Protein AF-A0A7K3XM85-F1 (afdb_monomer_lite)

Foldseek 3Di:
DDAPVNQLVVLLVFDQDDLQLLVLQLQVVQAPPPPLVVFAQDLAFKKFKAQAPCAQWAKDFDDDPPDPDPFTFIDTDPDGDCVNCVRNNRIDMDTPPDPQDQRQDVVRDRDDSDDPLHCWYQDPRRGTHHHHPVSRVLRIGRDGSLCHDCCVVVVVVDDDPPVGNPDDSVVSNVVRSVVSSVSVVVSSCVSNVD

Secondary structure (DSSP, 8-state):
---HHHHHHHHHTSPPPPHHHHHHHHHHHHT-TTTGGGS-SSS-EEEEEEE-TTTTPPEEEE--TT--S---EEEE-TT--THHHHHHTTEEEEETTT----B--TTS---B------SEEE-TTSBEEEPPHHHHHHHEEEE-GGG-THHHHSGGG-S--TT-TT--HHHHHHHHHHHHHHHHHHHHHHHH--

pLDDT: mean 77.55, std 17.57, range [34.78, 97.88]

Radius of gyration: 18.34 Å; chains: 1; bounding box: 47×31×56 Å

Sequence (194 aa):
MMDYLNYKEIVRTLPKPEPYQIDNFMEMVSMDHSWYKHLSIKRDTPFVFVLNPNAGRKLISVKRNDLNREEDYFEFENNGSNRYQERFSHWQYFADQYTVTNMPNLHGDNRESGTFVGLRIVNDLGIAMPMPKEVIKRGTFLMSRYLHGLMYEQGDNYFDDPALPNISWTKKHDDLINELRVHLTTLTDLIYQK

Structure (mmCIF, N/CA/C/O backbone):
data_AF-A0A7K3XM85-F1
#
_entry.id   AF-A0A7K3XM85-F1
#
loop_
_atom_site.group_PDB
_atom_site.id
_atom_site.type_symbol
_atom_site.label_atom_id
_atom_site.label_alt_id
_atom_site.label_comp_id
_atom_site.label_asym_id
_atom_site.label_entity_id
_atom_site.label_seq_id
_atom_site.pdbx_PDB_ins_code
_atom_site.Cartn_x
_atom_site.Cartn_y
_atom_site.Cartn_z
_atom_site.occupancy
_atom_site.B_iso_or_equiv
_atom_site.auth_seq_id
_atom_site.auth_comp_id
_atom_site.auth_asym_id
_atom_site.auth_atom_id
_atom_site.pdbx_PDB_model_num
ATOM 1 N N . MET A 1 1 ? -18.233 -8.656 11.352 1.00 65.94 1 MET A N 1
ATOM 2 C CA . MET A 1 1 ? -17.173 -8.786 10.326 1.00 65.94 1 MET A CA 1
ATOM 3 C C . MET A 1 1 ? -17.112 -7.459 9.592 1.00 65.94 1 MET A C 1
ATOM 5 O O . MET A 1 1 ? -18.177 -6.964 9.252 1.00 65.94 1 MET A O 1
ATOM 9 N N . MET A 1 2 ? -15.932 -6.858 9.420 1.00 82.25 2 MET A N 1
ATOM 10 C CA . MET A 1 2 ? -15.808 -5.601 8.675 1.00 82.25 2 MET A CA 1
ATOM 11 C C . MET A 1 2 ? -16.041 -5.873 7.186 1.00 82.25 2 MET A C 1
ATOM 13 O O . MET A 1 2 ? -15.389 -6.745 6.611 1.00 82.25 2 MET A O 1
ATOM 17 N N . ASP A 1 3 ? -16.971 -5.149 6.571 1.00 89.31 3 ASP A N 1
ATOM 18 C CA . ASP A 1 3 ? -17.159 -5.157 5.120 1.00 89.31 3 ASP A CA 1
ATOM 19 C C . ASP A 1 3 ? -16.486 -3.942 4.459 1.00 89.31 3 ASP A C 1
ATOM 21 O O . ASP A 1 3 ? -15.883 -3.090 5.116 1.00 89.31 3 ASP A O 1
ATOM 25 N N . TYR A 1 4 ? -16.543 -3.886 3.128 1.00 88.75 4 TYR A N 1
ATOM 26 C CA . TYR A 1 4 ? -15.875 -2.843 2.353 1.00 88.75 4 TYR A CA 1
ATOM 27 C C . TYR A 1 4 ? -16.428 -1.434 2.616 1.00 88.75 4 TYR A C 1
ATOM 29 O O . TYR A 1 4 ? -15.657 -0.475 2.604 1.00 88.75 4 TYR A O 1
ATOM 37 N N . LEU A 1 5 ? -17.734 -1.297 2.870 1.00 90.00 5 LEU A N 1
ATOM 38 C CA . LEU A 1 5 ? -18.351 0.004 3.136 1.00 90.00 5 LEU A CA 1
ATOM 39 C C . LEU A 1 5 ? -17.930 0.525 4.509 1.00 90.00 5 LEU A C 1
ATOM 41 O O . LEU A 1 5 ? -17.436 1.646 4.589 1.00 90.00 5 LEU A O 1
ATOM 45 N N . ASN A 1 6 ? -17.994 -0.324 5.538 1.00 90.00 6 ASN A N 1
ATOM 46 C CA . ASN A 1 6 ? -17.503 0.003 6.878 1.00 90.00 6 ASN A CA 1
ATOM 47 C C . ASN A 1 6 ? -16.017 0.404 6.849 1.00 90.00 6 ASN A C 1
ATOM 49 O O . ASN A 1 6 ? -15.619 1.382 7.477 1.00 90.00 6 ASN A O 1
ATOM 53 N N . TYR A 1 7 ? -15.186 -0.308 6.077 1.00 91.81 7 TYR A N 1
ATOM 54 C CA . TYR A 1 7 ? -13.782 0.070 5.883 1.00 91.81 7 TYR A CA 1
ATOM 55 C C . TYR A 1 7 ? -13.636 1.463 5.256 1.00 91.81 7 TYR A C 1
ATOM 57 O O . TYR A 1 7 ? -12.865 2.282 5.756 1.00 91.81 7 TYR A O 1
ATOM 65 N N . LYS A 1 8 ? -14.376 1.751 4.174 1.00 92.44 8 LYS A N 1
ATOM 66 C CA . LYS A 1 8 ? -14.343 3.070 3.527 1.00 92.44 8 LYS A CA 1
ATOM 67 C C . LYS A 1 8 ? -14.792 4.172 4.479 1.00 92.44 8 LYS A C 1
ATOM 69 O O . LYS A 1 8 ? -14.171 5.226 4.478 1.00 92.44 8 LYS A O 1
ATOM 74 N N . GLU A 1 9 ? -15.840 3.952 5.267 1.00 91.62 9 GLU A N 1
ATOM 75 C CA . GLU A 1 9 ? -16.326 4.928 6.246 1.00 91.62 9 GLU A CA 1
ATOM 76 C C . GLU A 1 9 ? -15.251 5.271 7.273 1.00 91.62 9 GLU A C 1
ATOM 78 O O . GLU A 1 9 ? -14.965 6.449 7.464 1.00 91.62 9 GLU A O 1
ATOM 83 N N . ILE A 1 10 ? -14.587 4.260 7.843 1.00 90.94 10 ILE A N 1
ATOM 84 C CA . ILE A 1 10 ? -13.484 4.454 8.791 1.00 90.94 10 ILE A CA 1
ATOM 85 C C . ILE A 1 10 ? -12.339 5.224 8.127 1.00 90.94 10 ILE A C 1
ATOM 87 O O . ILE A 1 10 ? -11.907 6.255 8.636 1.00 90.94 10 ILE A O 1
ATOM 91 N N . VAL A 1 11 ? -11.853 4.763 6.973 1.00 92.12 11 VAL A N 1
ATOM 92 C CA . VAL A 1 11 ? -10.690 5.379 6.317 1.00 92.12 11 VAL A CA 1
ATOM 93 C C . VAL A 1 11 ? -10.986 6.793 5.819 1.00 92.12 11 VAL A C 1
ATOM 95 O O . VAL A 1 11 ? -10.106 7.641 5.871 1.00 92.12 11 VAL A O 1
ATOM 98 N N . ARG A 1 12 ? -12.217 7.095 5.398 1.00 93.00 12 ARG A N 1
ATOM 99 C CA . ARG A 1 12 ? -12.617 8.447 4.970 1.00 93.00 12 ARG A CA 1
ATOM 100 C C . ARG A 1 12 ? -12.600 9.484 6.089 1.00 93.00 12 ARG A C 1
ATOM 102 O O . ARG A 1 12 ? -12.622 10.673 5.784 1.00 93.00 12 ARG A O 1
ATOM 109 N N . THR A 1 13 ? -12.586 9.062 7.354 1.00 92.31 13 THR A N 1
ATOM 110 C CA . THR A 1 13 ? -12.379 9.988 8.480 1.00 92.31 13 THR A CA 1
ATOM 111 C C . THR A 1 13 ? -10.936 10.486 8.572 1.00 92.31 13 THR A C 1
ATOM 113 O O . THR A 1 13 ? -10.679 11.505 9.210 1.00 92.31 13 THR A O 1
ATOM 116 N N . LEU A 1 14 ? -9.998 9.792 7.923 1.00 91.75 14 LEU A N 1
ATOM 117 C CA . LEU A 1 14 ? -8.587 10.146 7.893 1.00 91.75 14 LEU A CA 1
ATOM 118 C C . LEU A 1 14 ? -8.325 11.199 6.804 1.00 91.75 14 LEU A C 1
ATOM 120 O O . LEU A 1 14 ? -9.050 11.262 5.807 1.00 91.75 14 LEU A O 1
ATOM 124 N N . PRO A 1 15 ? -7.261 12.008 6.938 1.00 93.75 15 PRO A N 1
ATOM 125 C CA . PRO A 1 15 ? -6.795 12.843 5.842 1.00 93.75 15 PRO A CA 1
ATOM 126 C C . PRO A 1 15 ? -6.423 11.990 4.624 1.00 93.75 15 PRO A C 1
ATOM 128 O O . PRO A 1 15 ? -5.705 10.990 4.747 1.00 93.75 15 PRO A O 1
ATOM 131 N N . LYS A 1 16 ? -6.870 12.417 3.437 1.00 96.00 16 LYS A N 1
ATOM 132 C CA . LYS A 1 16 ? -6.414 11.832 2.173 1.00 96.00 16 LYS A CA 1
ATOM 133 C C . LYS A 1 16 ? -4.882 11.963 2.100 1.00 96.00 16 LYS A C 1
ATOM 135 O O . LYS A 1 16 ? -4.391 13.066 2.326 1.00 96.00 16 LYS A O 1
ATOM 140 N N . PRO A 1 17 ? -4.133 10.886 1.793 1.00 96.94 17 PRO A N 1
ATOM 141 C CA . PRO A 1 17 ? -2.695 10.978 1.581 1.00 96.94 17 PRO A CA 1
ATOM 142 C C . PRO A 1 17 ? -2.345 12.042 0.540 1.00 96.94 17 PRO A C 1
ATOM 144 O O . PRO A 1 17 ? -2.880 12.030 -0.573 1.00 96.94 17 PRO A O 1
ATOM 147 N N . GLU A 1 18 ? -1.428 12.932 0.900 1.00 96.75 18 GLU A N 1
ATOM 148 C CA . GLU A 1 18 ? -0.850 13.898 -0.029 1.00 96.75 18 GLU A CA 1
ATOM 149 C C . GLU A 1 18 ? 0.105 13.191 -1.009 1.00 96.75 18 GLU A C 1
ATOM 151 O O . GLU A 1 18 ? 0.713 12.179 -0.641 1.00 96.75 18 GLU A O 1
ATOM 156 N N . PRO A 1 19 ? 0.310 13.712 -2.235 1.00 96.75 19 PRO A N 1
ATOM 157 C CA . PRO A 1 19 ? 1.181 13.074 -3.226 1.00 96.75 19 PRO A CA 1
ATOM 158 C C . PRO A 1 19 ? 2.584 12.745 -2.694 1.00 96.75 19 PRO A C 1
ATOM 160 O O . PRO A 1 19 ? 3.054 11.622 -2.858 1.00 96.75 19 PRO A O 1
ATOM 163 N N . TYR A 1 20 ? 3.207 13.671 -1.955 1.00 96.69 20 TYR A N 1
ATOM 164 C CA . TYR A 1 20 ? 4.538 13.452 -1.379 1.00 96.69 20 TYR A CA 1
ATOM 165 C C . TYR A 1 20 ? 4.560 12.333 -0.321 1.00 96.69 20 TYR A C 1
ATOM 167 O O . TYR A 1 20 ? 5.586 11.687 -0.138 1.00 96.69 20 TYR A O 1
ATOM 175 N N . GLN A 1 21 ? 3.447 12.078 0.380 1.00 96.12 21 GLN A N 1
ATOM 176 C CA . GLN A 1 21 ? 3.358 10.989 1.360 1.00 96.12 21 GLN A CA 1
ATOM 177 C C . GLN A 1 21 ? 3.279 9.629 0.666 1.00 96.12 21 GLN A C 1
ATOM 179 O O . GLN A 1 21 ? 3.827 8.654 1.176 1.00 96.12 21 GLN A O 1
ATOM 184 N N . ILE A 1 22 ? 2.628 9.567 -0.504 1.00 96.75 22 ILE A N 1
ATOM 185 C CA . ILE A 1 22 ? 2.622 8.374 -1.362 1.00 96.75 22 ILE A CA 1
ATOM 186 C C . ILE A 1 22 ? 4.046 8.101 -1.859 1.00 96.75 22 ILE A C 1
ATOM 188 O O . ILE A 1 22 ? 4.521 6.975 -1.733 1.00 96.75 22 ILE A O 1
ATOM 192 N N . ASP A 1 23 ? 4.744 9.126 -2.357 1.00 94.94 23 ASP A N 1
ATOM 193 C CA . ASP A 1 23 ? 6.130 9.001 -2.826 1.00 94.94 23 ASP A CA 1
ATOM 194 C C . ASP A 1 23 ? 7.083 8.553 -1.710 1.00 94.94 23 ASP A C 1
ATOM 196 O O . ASP A 1 23 ? 7.786 7.557 -1.871 1.00 94.94 23 ASP A O 1
ATOM 200 N N . ASN A 1 24 ? 7.033 9.206 -0.545 1.00 93.38 24 ASN A N 1
ATOM 201 C CA . ASN A 1 24 ? 7.819 8.817 0.628 1.00 93.38 24 ASN A CA 1
ATOM 202 C C . ASN A 1 24 ? 7.544 7.370 1.056 1.00 93.38 24 ASN A C 1
ATOM 204 O O . ASN A 1 24 ? 8.455 6.652 1.466 1.00 93.38 24 ASN A O 1
ATOM 208 N N . PHE A 1 25 ? 6.279 6.943 1.016 1.00 93.69 25 PHE A N 1
ATOM 209 C CA . PHE A 1 25 ? 5.911 5.586 1.396 1.00 93.69 25 PHE A CA 1
ATOM 210 C C . PHE A 1 25 ? 6.452 4.566 0.389 1.00 93.69 25 PHE A C 1
ATOM 212 O O . PHE A 1 25 ? 7.021 3.559 0.801 1.00 93.69 25 PHE A O 1
ATOM 219 N N . MET A 1 26 ? 6.347 4.831 -0.916 1.00 92.81 26 MET A N 1
ATOM 220 C CA . MET A 1 26 ? 6.944 3.969 -1.941 1.00 92.81 26 MET A CA 1
ATOM 221 C C . MET A 1 26 ? 8.462 3.876 -1.802 1.00 92.81 26 MET A C 1
ATOM 223 O O . MET A 1 26 ? 8.998 2.780 -1.926 1.00 92.81 26 MET A O 1
ATOM 227 N N . GLU A 1 27 ? 9.135 4.989 -1.506 1.00 89.19 27 GLU A N 1
ATOM 228 C CA . GLU A 1 27 ? 10.575 5.014 -1.229 1.00 89.19 27 GLU A CA 1
ATOM 229 C C . GLU A 1 27 ? 10.924 4.167 0.004 1.00 89.19 27 GLU A C 1
ATOM 231 O O . GLU A 1 27 ? 11.839 3.350 -0.025 1.00 89.19 27 GLU A O 1
ATOM 236 N N . MET A 1 28 ? 10.157 4.289 1.092 1.00 88.50 28 MET A N 1
ATOM 237 C CA . MET A 1 28 ? 10.350 3.449 2.278 1.00 88.50 28 MET A CA 1
ATOM 238 C C . MET A 1 28 ? 10.214 1.958 1.937 1.00 88.50 28 MET A C 1
ATOM 240 O O . MET A 1 28 ? 11.013 1.148 2.403 1.00 88.50 28 MET A O 1
ATOM 244 N N . VAL A 1 29 ? 9.218 1.589 1.127 1.00 87.31 29 VAL A N 1
ATOM 245 C CA . VAL A 1 29 ? 9.015 0.201 0.691 1.00 87.31 29 VAL A CA 1
ATOM 246 C C . VAL A 1 29 ? 10.160 -0.248 -0.224 1.00 87.31 29 VAL A C 1
ATOM 248 O O . VAL A 1 29 ? 10.697 -1.333 -0.027 1.00 87.31 29 VAL A O 1
ATOM 251 N N . SER A 1 30 ? 10.587 0.570 -1.187 1.00 85.81 30 SER A N 1
ATOM 252 C CA . SER A 1 30 ? 11.663 0.223 -2.126 1.00 85.81 30 SER A CA 1
ATOM 253 C C . SER A 1 30 ? 13.043 0.104 -1.474 1.0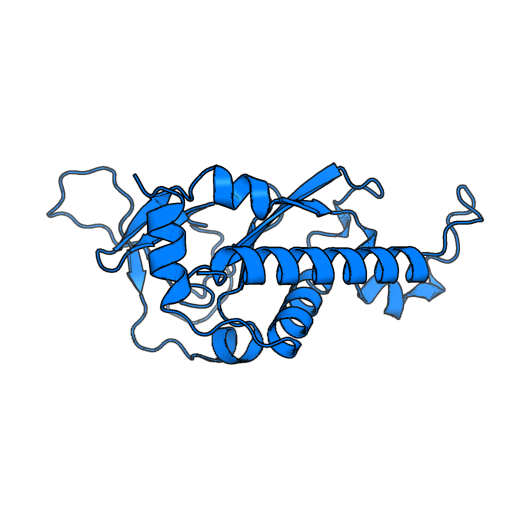0 85.81 30 SER A C 1
ATOM 255 O O . SER A 1 30 ? 13.923 -0.546 -2.035 1.00 85.81 30 SER A O 1
ATOM 257 N N . MET A 1 31 ? 13.244 0.694 -0.298 1.00 79.44 31 MET A N 1
ATOM 258 C CA . MET A 1 31 ? 14.522 0.680 0.420 1.00 79.44 31 MET A CA 1
ATOM 259 C C . MET A 1 31 ? 14.593 -0.374 1.533 1.00 79.44 31 MET A C 1
ATOM 261 O O . MET A 1 31 ? 15.594 -0.453 2.243 1.00 79.44 31 MET A O 1
ATOM 265 N N . ASP A 1 32 ? 13.564 -1.202 1.717 1.00 74.19 32 ASP A N 1
ATOM 266 C CA . ASP A 1 32 ? 13.573 -2.227 2.760 1.00 74.19 32 ASP A CA 1
ATOM 267 C C . ASP A 1 32 ? 14.504 -3.403 2.381 1.00 74.19 32 ASP A C 1
ATOM 269 O O . ASP A 1 32 ? 14.242 -4.242 1.512 1.00 74.19 32 ASP A O 1
ATOM 273 N N . HIS A 1 33 ? 15.659 -3.420 3.047 1.00 58.81 33 HIS A N 1
ATOM 274 C CA . HIS A 1 33 ? 16.878 -4.121 2.642 1.00 58.81 33 HIS A CA 1
ATOM 275 C C . HIS A 1 33 ? 16.820 -5.654 2.686 1.00 58.81 33 HIS A C 1
ATOM 277 O O . HIS A 1 33 ? 17.752 -6.319 2.220 1.00 58.81 33 HIS A O 1
ATOM 283 N N . SER A 1 34 ? 15.796 -6.254 3.292 1.00 65.50 34 SER A N 1
ATOM 284 C CA . SER A 1 34 ? 15.838 -7.690 3.593 1.00 65.50 34 SER A CA 1
ATOM 285 C C . SER A 1 34 ? 15.100 -8.563 2.583 1.00 65.50 34 SER A C 1
ATOM 287 O O . SER A 1 34 ? 15.525 -9.697 2.354 1.00 65.50 34 SER A O 1
ATOM 289 N N . TRP A 1 35 ? 14.057 -8.053 1.929 1.00 73.75 35 TRP A N 1
ATOM 290 C CA . TRP A 1 35 ? 13.127 -8.911 1.199 1.00 73.75 35 TRP A CA 1
ATOM 291 C C . TRP A 1 35 ? 13.337 -8.969 -0.308 1.00 73.75 35 TRP A C 1
ATOM 293 O O . TRP A 1 35 ? 13.133 -10.018 -0.916 1.00 73.75 35 TRP A O 1
ATOM 303 N N . TYR A 1 36 ? 13.812 -7.888 -0.926 1.00 74.31 36 TYR A N 1
ATOM 304 C CA . TYR A 1 36 ? 13.918 -7.810 -2.387 1.00 74.31 36 TYR A CA 1
ATOM 305 C C . TYR A 1 36 ? 14.803 -8.914 -2.982 1.00 74.31 36 TYR A C 1
ATOM 307 O O . TYR A 1 36 ? 14.516 -9.430 -4.058 1.00 74.31 36 TYR A O 1
ATOM 315 N N . LYS A 1 37 ? 15.856 -9.332 -2.265 1.00 75.81 37 LYS A N 1
ATOM 316 C CA . LYS A 1 37 ? 16.772 -10.406 -2.688 1.00 75.81 37 LYS A CA 1
ATOM 317 C C . LYS A 1 37 ? 16.089 -11.766 -2.852 1.00 75.81 37 LYS A C 1
ATOM 319 O O . LYS A 1 37 ? 16.641 -12.635 -3.520 1.00 75.81 37 LYS A O 1
ATOM 324 N N . HIS A 1 38 ? 14.925 -11.937 -2.233 1.00 78.12 38 HIS A N 1
ATOM 325 C CA . HIS A 1 38 ? 14.123 -13.148 -2.300 1.00 78.12 38 HIS A CA 1
ATOM 326 C C . HIS A 1 38 ? 13.003 -13.062 -3.340 1.00 78.12 38 HIS A C 1
ATOM 328 O O . HIS A 1 38 ? 12.405 -14.084 -3.668 1.00 78.12 38 HIS A O 1
ATOM 334 N N . LEU A 1 39 ? 12.738 -11.873 -3.891 1.00 81.88 39 LEU A N 1
ATOM 335 C CA . LEU A 1 39 ? 11.750 -11.729 -4.947 1.00 81.88 39 LEU A CA 1
ATOM 336 C C . LEU A 1 39 ? 12.270 -12.250 -6.283 1.00 81.88 39 LEU A C 1
ATOM 338 O O . LEU A 1 39 ? 13.434 -12.076 -6.659 1.00 81.88 39 LEU A O 1
ATOM 342 N N . SER A 1 40 ? 11.339 -12.825 -7.033 1.00 83.88 40 SER A N 1
ATOM 343 C CA . SER A 1 40 ? 11.503 -13.143 -8.443 1.00 83.88 40 SER A CA 1
ATOM 344 C C . SER A 1 40 ? 11.729 -11.869 -9.270 1.00 83.88 40 SER A C 1
ATOM 346 O O . SER A 1 40 ? 11.264 -10.778 -8.926 1.00 83.88 40 SER A O 1
ATOM 348 N N . ILE A 1 41 ? 12.415 -12.003 -10.408 1.00 82.50 41 ILE A N 1
ATOM 349 C CA . ILE A 1 41 ? 12.411 -10.965 -11.457 1.00 82.50 41 ILE A CA 1
ATOM 350 C C . ILE A 1 41 ? 11.050 -10.888 -12.166 1.00 82.50 41 ILE A C 1
ATOM 352 O O . ILE A 1 41 ? 10.726 -9.883 -12.796 1.00 82.50 41 ILE A O 1
ATOM 356 N N . LYS A 1 42 ? 10.243 -11.953 -12.074 1.00 85.88 42 LYS A N 1
ATOM 357 C CA . LYS A 1 42 ? 8.866 -11.961 -12.566 1.00 85.88 42 LYS A CA 1
ATOM 358 C C . LYS A 1 42 ? 7.976 -11.222 -11.569 1.00 85.88 42 LYS A C 1
ATOM 360 O O . LYS A 1 42 ? 8.233 -11.216 -10.371 1.00 85.88 42 LYS A O 1
ATOM 365 N N . ARG A 1 43 ? 6.913 -10.600 -12.079 1.00 87.81 43 ARG A N 1
ATOM 366 C CA . ARG A 1 43 ? 5.905 -9.910 -11.265 1.00 87.81 43 ARG A CA 1
ATOM 367 C C . ARG A 1 43 ? 4.850 -10.897 -10.795 1.00 87.81 43 ARG A C 1
ATOM 369 O O . ARG A 1 43 ? 3.760 -10.949 -11.354 1.00 87.81 43 ARG A O 1
ATOM 376 N N . ASP A 1 44 ? 5.216 -11.724 -9.826 1.00 87.12 44 ASP A N 1
ATOM 377 C CA . ASP A 1 44 ? 4.398 -12.838 -9.336 1.00 87.12 44 ASP A CA 1
ATOM 378 C C . ASP A 1 44 ? 4.146 -12.800 -7.823 1.00 87.12 44 ASP A C 1
ATOM 380 O O . ASP A 1 44 ? 3.285 -13.531 -7.338 1.00 87.12 44 ASP A O 1
ATOM 384 N N . THR A 1 45 ? 4.837 -11.929 -7.080 1.00 88.19 45 THR A N 1
ATOM 385 C CA . THR A 1 45 ? 4.730 -11.887 -5.619 1.00 88.19 45 THR A CA 1
ATOM 386 C C . THR A 1 45 ? 3.701 -10.840 -5.178 1.00 88.19 45 THR A C 1
ATOM 388 O O . THR A 1 45 ? 3.895 -9.655 -5.456 1.00 88.19 45 THR A O 1
ATOM 391 N N . PRO A 1 46 ? 2.604 -11.220 -4.502 1.00 90.38 46 PRO A N 1
ATOM 392 C CA . PRO A 1 46 ? 1.549 -10.284 -4.134 1.00 90.38 46 PRO A CA 1
ATOM 393 C C . PRO A 1 46 ? 1.929 -9.444 -2.912 1.00 90.38 46 PRO A C 1
ATOM 395 O O . PRO A 1 46 ? 2.225 -9.968 -1.842 1.00 90.38 46 PRO A O 1
ATOM 398 N N . PHE A 1 47 ? 1.854 -8.126 -3.063 1.00 91.69 47 PHE A N 1
ATOM 399 C CA . PHE A 1 47 ? 1.913 -7.164 -1.966 1.00 91.69 47 PHE A CA 1
ATOM 400 C C . PHE A 1 47 ? 0.544 -6.506 -1.840 1.00 91.69 47 PHE A C 1
ATOM 402 O O . PHE A 1 47 ? -0.043 -6.118 -2.845 1.00 91.69 47 PHE A O 1
ATOM 409 N N . VAL A 1 48 ? 0.023 -6.376 -0.624 1.00 93.00 48 VAL A N 1
ATOM 410 C CA . VAL A 1 48 ? -1.282 -5.766 -0.357 1.00 93.00 48 VAL A CA 1
ATOM 411 C C . VAL A 1 48 ? -1.077 -4.411 0.304 1.00 93.00 48 VAL A C 1
ATOM 413 O O . VAL A 1 48 ? -0.667 -4.344 1.460 1.00 93.00 48 VAL A O 1
ATOM 416 N N . PHE A 1 49 ? -1.380 -3.342 -0.423 1.00 94.06 49 PHE A N 1
ATOM 417 C CA . PHE A 1 49 ? -1.292 -1.954 0.020 1.00 94.06 49 PHE A CA 1
ATOM 418 C C . PHE A 1 49 ? -2.641 -1.437 0.499 1.00 94.06 49 PHE A C 1
ATOM 420 O O . PHE A 1 49 ? -3.665 -1.629 -0.155 1.00 94.06 49 PHE A O 1
ATOM 427 N N . VAL A 1 50 ? -2.659 -0.797 1.664 1.00 94.38 50 VAL A N 1
ATOM 428 C CA . VAL A 1 50 ? -3.899 -0.459 2.369 1.00 94.38 50 VAL A CA 1
ATOM 429 C C . VAL A 1 50 ? -3.733 0.834 3.149 1.00 94.38 50 VAL A C 1
ATOM 431 O O . VAL A 1 50 ? -2.639 1.155 3.610 1.00 94.38 50 VAL A O 1
ATOM 434 N N . LEU A 1 51 ? -4.840 1.542 3.364 1.00 93.44 51 LEU A N 1
ATOM 435 C CA . LEU A 1 51 ? -4.904 2.571 4.395 1.00 93.44 51 LEU A CA 1
ATOM 436 C C . LEU A 1 51 ? -5.372 1.927 5.699 1.00 93.44 51 LEU A C 1
ATOM 438 O O . LEU A 1 51 ? -6.466 1.360 5.759 1.00 93.44 51 LEU A O 1
ATOM 442 N N . ASN A 1 52 ? -4.534 1.988 6.728 1.00 90.50 52 ASN A N 1
ATOM 443 C CA . ASN A 1 52 ? -4.845 1.517 8.068 1.00 90.50 52 ASN A CA 1
ATOM 444 C C . ASN A 1 52 ? -4.874 2.724 9.020 1.00 90.50 52 ASN A C 1
ATOM 446 O O . ASN A 1 52 ? -3.837 3.363 9.193 1.00 90.50 52 ASN A O 1
ATOM 450 N N . PRO A 1 53 ? -6.005 3.015 9.691 1.00 88.50 53 PRO A N 1
ATOM 451 C CA . PRO A 1 53 ? -6.094 4.085 10.696 1.00 88.50 53 PRO A CA 1
ATOM 452 C C . PRO A 1 53 ? -5.011 4.015 11.776 1.00 88.50 53 PRO A C 1
ATOM 454 O O . PRO A 1 53 ? -4.660 5.015 12.394 1.00 88.50 53 PRO A O 1
ATOM 457 N N . ASN A 1 54 ? -4.462 2.821 11.989 1.00 85.88 54 ASN A N 1
ATOM 458 C CA . ASN A 1 54 ? -3.450 2.557 12.992 1.00 85.88 54 ASN A CA 1
ATOM 459 C C . ASN A 1 54 ? -2.036 2.405 12.424 1.00 85.88 54 ASN A C 1
ATOM 461 O O . ASN A 1 54 ? -1.138 1.992 13.156 1.00 85.88 54 ASN A O 1
ATOM 465 N N . ALA A 1 55 ? -1.816 2.717 11.143 1.00 86.00 55 ALA A N 1
ATOM 466 C CA . ALA A 1 55 ? -0.488 2.661 10.545 1.00 86.00 55 ALA A CA 1
ATOM 467 C C . ALA A 1 55 ? 0.497 3.534 11.338 1.00 86.00 55 ALA A C 1
ATOM 469 O O . ALA A 1 55 ? 0.189 4.670 11.712 1.00 86.00 55 ALA A O 1
ATOM 470 N N . GLY A 1 56 ? 1.667 2.966 11.635 1.00 79.75 56 GLY A N 1
ATOM 471 C CA . GLY A 1 56 ? 2.710 3.618 12.425 1.00 79.75 56 GLY A CA 1
ATOM 472 C C . GLY A 1 56 ? 2.462 3.685 13.934 1.00 79.75 56 GLY A C 1
ATOM 473 O O . GLY A 1 56 ? 3.349 4.131 14.660 1.00 79.75 56 GLY A O 1
ATOM 474 N N . ARG A 1 57 ? 1.300 3.242 14.435 1.00 79.25 57 ARG A N 1
ATOM 475 C CA . ARG A 1 57 ? 1.023 3.193 15.877 1.00 79.25 57 ARG A CA 1
ATOM 476 C C . ARG A 1 57 ? 1.584 1.910 16.477 1.00 79.25 57 ARG A C 1
ATOM 478 O O . ARG A 1 57 ? 1.433 0.830 15.910 1.00 79.25 57 ARG A O 1
ATOM 485 N N . LYS A 1 58 ? 2.180 2.023 17.663 1.00 76.31 58 LYS A N 1
ATOM 486 C CA . LYS A 1 58 ? 2.626 0.859 18.426 1.00 76.31 58 LYS A CA 1
ATOM 487 C C . LYS A 1 58 ? 1.430 0.181 19.093 1.00 76.31 58 LYS A C 1
ATOM 489 O O . LYS A 1 58 ? 0.694 0.812 19.854 1.00 76.31 58 LYS A O 1
ATOM 494 N N . LEU A 1 59 ? 1.254 -1.097 18.770 1.00 76.19 59 LEU A N 1
ATOM 495 C CA . LEU A 1 59 ? 0.250 -1.993 19.334 1.00 76.19 59 LEU A CA 1
ATOM 496 C C . LEU A 1 59 ? 0.908 -2.892 20.382 1.00 76.19 59 LEU A C 1
ATOM 498 O O . LEU A 1 59 ? 2.015 -3.385 20.183 1.00 76.19 59 LEU A O 1
ATOM 502 N N . ILE A 1 60 ? 0.213 -3.128 21.485 1.00 77.00 60 ILE A N 1
ATOM 503 C CA . ILE A 1 60 ? 0.639 -4.028 22.555 1.00 77.00 60 ILE A CA 1
ATOM 504 C C . ILE A 1 60 ? -0.439 -5.096 22.690 1.00 77.00 60 ILE A C 1
ATOM 506 O O . ILE A 1 60 ? -1.607 -4.767 22.874 1.00 77.00 60 ILE A O 1
ATOM 510 N N . SER A 1 61 ? -0.063 -6.370 22.570 1.00 75.50 61 SER A N 1
ATOM 511 C CA . SER A 1 61 ? -0.985 -7.475 22.845 1.00 75.50 61 SER A CA 1
ATOM 512 C C . SER A 1 61 ? -1.182 -7.603 24.354 1.00 75.50 61 SER A C 1
ATOM 514 O O . SER A 1 61 ? -0.205 -7.676 25.103 1.00 75.50 61 SER A O 1
ATOM 516 N N . VAL A 1 62 ? -2.434 -7.621 24.807 1.00 72.94 62 VAL A N 1
ATOM 517 C CA . VAL A 1 62 ? -2.782 -7.669 26.230 1.00 72.94 62 VAL A CA 1
ATOM 518 C C . VAL A 1 62 ? -3.621 -8.908 26.505 1.00 72.94 62 VAL A C 1
ATOM 520 O O . VAL A 1 62 ? -4.600 -9.183 25.815 1.00 72.94 62 VAL A O 1
ATOM 523 N N . LYS A 1 63 ? -3.261 -9.656 27.551 1.00 67.50 63 LYS A N 1
ATOM 524 C CA . LYS A 1 63 ? -4.099 -10.746 28.059 1.00 67.50 63 LYS A CA 1
ATOM 525 C C . LYS A 1 63 ? -5.160 -10.172 28.988 1.00 67.50 63 LYS A C 1
ATOM 527 O O . LYS A 1 63 ? -4.829 -9.617 30.034 1.00 67.50 63 LYS A O 1
ATOM 532 N N . ARG A 1 64 ? -6.429 -10.330 28.621 1.00 63.00 64 ARG A N 1
ATOM 533 C CA . ARG A 1 64 ? -7.575 -9.936 29.444 1.00 63.00 64 ARG A CA 1
ATOM 534 C C . ARG A 1 64 ? -8.196 -11.160 30.109 1.00 63.00 64 ARG A C 1
ATOM 536 O O . ARG A 1 64 ? -8.785 -11.999 29.443 1.00 63.00 64 ARG A O 1
ATOM 543 N N . ASN A 1 65 ? -8.037 -11.264 31.429 1.00 59.03 65 ASN A N 1
ATOM 544 C CA . ASN A 1 65 ? -8.537 -12.396 32.224 1.00 59.03 65 ASN A CA 1
ATOM 545 C C . ASN A 1 65 ? -10.059 -12.347 32.468 1.00 59.03 65 ASN A C 1
ATOM 547 O O . ASN A 1 65 ? -10.635 -13.319 32.944 1.00 59.03 65 ASN A O 1
ATOM 551 N N . ASP A 1 66 ? -10.703 -11.213 32.190 1.00 62.22 66 ASP A N 1
ATOM 552 C CA . ASP A 1 66 ? -12.146 -10.978 32.323 1.00 62.22 66 ASP A CA 1
ATOM 553 C C . ASP A 1 66 ? -12.946 -11.431 31.091 1.00 62.22 66 ASP A C 1
ATOM 555 O O . ASP A 1 66 ? -14.165 -11.601 31.155 1.00 62.22 66 ASP A O 1
ATOM 559 N N . LEU A 1 67 ? -12.264 -11.670 29.972 1.00 55.88 67 LEU A N 1
ATOM 560 C CA . LEU A 1 67 ? -12.851 -12.168 28.741 1.00 55.88 67 LEU A CA 1
ATOM 561 C C . LEU A 1 67 ? -12.455 -13.640 28.601 1.00 55.88 67 LEU A C 1
ATOM 563 O O . LEU A 1 67 ? -11.329 -13.957 28.242 1.00 55.88 67 LEU A O 1
ATOM 567 N N . ASN A 1 68 ? -13.392 -14.554 28.866 1.00 51.69 68 ASN A N 1
ATOM 568 C CA . ASN A 1 68 ? -13.269 -16.003 28.619 1.00 51.69 68 ASN A CA 1
ATOM 569 C C . ASN A 1 68 ? -13.177 -16.339 27.105 1.00 51.69 68 ASN A C 1
ATOM 571 O O . ASN A 1 68 ? -13.840 -17.250 26.612 1.00 51.69 68 ASN A O 1
ATOM 575 N N . ARG A 1 69 ? -12.421 -15.563 26.326 1.00 50.31 69 ARG A N 1
ATOM 576 C CA . ARG A 1 69 ? -12.308 -15.677 24.873 1.00 50.31 69 ARG A CA 1
ATOM 577 C C . ARG A 1 69 ? -10.851 -15.821 24.463 1.00 50.31 69 ARG A C 1
ATOM 579 O O . ARG A 1 69 ? -10.000 -15.073 24.922 1.00 50.31 69 ARG A O 1
ATOM 586 N N . GLU A 1 70 ? -10.602 -16.723 23.519 1.00 57.50 70 GLU A N 1
ATOM 587 C CA . GLU A 1 70 ? -9.332 -16.862 22.789 1.00 57.50 70 GLU A CA 1
ATOM 588 C C . GLU A 1 70 ? -9.107 -15.726 21.763 1.00 57.50 70 GLU A C 1
ATOM 590 O O . GLU A 1 70 ? -8.483 -15.930 20.726 1.00 57.50 70 GLU A O 1
ATOM 595 N N . GLU A 1 71 ? -9.672 -14.536 21.983 1.00 59.12 71 GLU A N 1
ATOM 596 C CA . GLU A 1 71 ? -9.548 -13.416 21.045 1.00 59.12 71 GLU A CA 1
ATOM 597 C C . GLU A 1 71 ? -8.324 -12.568 21.414 1.00 59.12 71 GLU A C 1
ATOM 599 O O . GLU A 1 71 ? -8.218 -12.076 22.538 1.00 59.12 71 GLU A O 1
ATOM 604 N N . ASP A 1 72 ? -7.406 -12.382 20.459 1.00 66.00 72 ASP A N 1
ATOM 605 C CA . ASP A 1 72 ? -6.269 -11.473 20.616 1.00 66.00 72 ASP A CA 1
ATOM 606 C C . ASP A 1 72 ? -6.777 -10.039 20.851 1.00 66.00 72 ASP A C 1
ATOM 608 O O . ASP A 1 72 ? -7.455 -9.457 19.997 1.00 66.00 72 ASP A O 1
ATOM 612 N N . TYR A 1 73 ? -6.429 -9.464 22.004 1.00 75.38 73 TYR A N 1
ATOM 613 C CA . TYR A 1 73 ? -6.769 -8.095 22.382 1.00 75.38 73 TYR A CA 1
ATOM 614 C C . TYR A 1 73 ? -5.532 -7.201 22.321 1.00 75.38 73 TYR A C 1
ATOM 616 O O . TYR A 1 73 ? -4.436 -7.609 22.722 1.00 75.38 73 TYR A O 1
ATOM 624 N N . PHE A 1 74 ? -5.710 -5.971 21.838 1.00 80.94 74 PHE A N 1
ATOM 625 C CA . PHE A 1 74 ? -4.621 -5.019 21.656 1.00 80.94 74 PHE A CA 1
ATOM 626 C C . PHE A 1 74 ? -4.919 -3.654 22.272 1.00 80.94 74 PHE A C 1
ATOM 628 O O . PHE A 1 74 ? -6.033 -3.144 22.189 1.00 80.94 74 PHE A O 1
ATOM 635 N N . GLU A 1 75 ? -3.885 -3.026 22.822 1.00 79.12 75 GLU A N 1
ATOM 636 C CA . GLU A 1 75 ? -3.907 -1.641 23.290 1.00 79.12 75 GLU A CA 1
ATOM 637 C C . GLU A 1 75 ? -2.894 -0.801 22.507 1.00 79.12 75 GLU A C 1
ATOM 639 O O . GLU A 1 75 ? -1.843 -1.292 22.087 1.00 79.12 75 GLU A O 1
ATOM 644 N N . PHE A 1 76 ? -3.212 0.476 22.295 1.00 76.94 76 PHE A N 1
ATOM 645 C CA . PHE A 1 76 ? -2.290 1.425 21.676 1.00 76.94 76 PHE A CA 1
ATOM 646 C C . PHE A 1 76 ? -1.440 2.106 22.742 1.00 76.94 76 PHE A C 1
ATOM 648 O O . PHE A 1 76 ? -1.954 2.557 23.764 1.00 76.94 76 PHE A O 1
ATOM 655 N N . GLU A 1 77 ? -0.144 2.245 22.482 1.00 74.69 77 GLU A N 1
ATOM 656 C CA . GLU A 1 77 ? 0.723 3.027 23.360 1.00 74.69 77 GLU A CA 1
ATOM 657 C C . GLU A 1 77 ? 0.340 4.519 23.284 1.00 74.69 77 GLU A C 1
ATOM 659 O O . GLU A 1 77 ? 0.404 5.140 22.221 1.00 74.69 77 GLU A O 1
ATOM 664 N N . ASN A 1 78 ? -0.056 5.107 24.420 1.00 58.94 78 ASN A N 1
ATOM 665 C CA . ASN A 1 78 ? -0.623 6.465 24.499 1.00 58.94 78 ASN A CA 1
ATOM 666 C C . ASN A 1 78 ? 0.361 7.614 24.186 1.00 58.94 78 ASN A C 1
ATOM 668 O O . ASN A 1 78 ? -0.056 8.766 24.150 1.00 58.94 78 ASN A O 1
ATOM 672 N N . ASN A 1 79 ? 1.637 7.322 23.915 1.00 56.59 79 ASN A N 1
ATOM 673 C CA . ASN A 1 79 ? 2.692 8.321 23.683 1.00 56.59 79 ASN A CA 1
ATOM 674 C C . ASN A 1 79 ? 3.404 8.157 22.325 1.00 56.59 79 ASN A C 1
ATOM 676 O O . ASN A 1 79 ? 4.547 8.587 22.159 1.00 56.59 79 ASN A O 1
ATOM 680 N N . GLY A 1 80 ? 2.753 7.519 21.348 1.00 58.84 80 GLY A N 1
ATOM 681 C CA . GLY A 1 80 ? 3.302 7.362 20.001 1.00 58.84 80 GLY A CA 1
ATOM 682 C C . GLY A 1 80 ? 3.463 8.702 19.273 1.00 58.84 80 GLY A C 1
ATOM 683 O O . GLY A 1 80 ? 2.559 9.531 19.262 1.00 58.84 80 GLY A O 1
ATOM 684 N N . SER A 1 81 ? 4.618 8.919 18.644 1.00 64.31 81 SER A N 1
ATOM 685 C CA . SER A 1 81 ? 4.849 10.082 17.783 1.00 64.31 81 SER A CA 1
ATOM 686 C C . SER A 1 81 ? 4.107 9.934 16.448 1.00 64.31 81 SER A C 1
ATOM 688 O O . SER A 1 81 ? 4.206 8.892 15.804 1.00 64.31 81 SER A O 1
ATOM 690 N N . ASN A 1 82 ? 3.465 11.006 15.970 1.00 78.00 82 ASN A N 1
ATOM 691 C CA . ASN A 1 82 ? 2.790 11.039 14.663 1.00 78.00 82 ASN A CA 1
ATOM 692 C C . ASN A 1 82 ? 3.747 11.048 13.453 1.00 78.00 82 ASN A C 1
ATOM 694 O O . ASN A 1 82 ? 3.287 11.098 12.315 1.00 78.00 82 ASN A O 1
ATOM 698 N N . ARG A 1 83 ? 5.068 10.939 13.659 1.00 84.88 83 ARG A N 1
ATOM 699 C CA . ARG A 1 83 ? 6.096 10.997 12.599 1.00 84.88 83 ARG A CA 1
ATOM 700 C C . ARG A 1 83 ? 5.840 10.056 11.422 1.00 84.88 83 ARG A C 1
ATOM 702 O O . ARG A 1 83 ? 6.121 10.421 10.284 1.00 84.88 83 ARG A O 1
ATOM 709 N N . TYR A 1 84 ? 5.333 8.848 11.682 1.00 88.56 84 TYR A N 1
ATOM 710 C CA . TYR A 1 84 ? 4.991 7.916 10.605 1.00 88.56 84 TYR A CA 1
ATOM 711 C C . TYR A 1 84 ? 3.871 8.485 9.733 1.00 88.56 84 TYR A C 1
ATOM 713 O O . TYR A 1 84 ? 4.011 8.553 8.517 1.00 88.56 84 TYR A O 1
ATOM 721 N N . GLN A 1 85 ? 2.789 8.943 10.361 1.00 89.00 85 GLN A N 1
ATOM 722 C CA . GLN A 1 85 ? 1.611 9.451 9.665 1.00 89.00 85 GLN A CA 1
ATOM 723 C C . GLN A 1 85 ? 1.873 10.786 8.970 1.00 89.00 85 GLN A C 1
ATOM 725 O O . GLN A 1 85 ? 1.364 11.032 7.884 1.00 89.00 85 GLN A O 1
ATOM 730 N N . GLU A 1 86 ? 2.729 11.629 9.534 1.00 89.81 86 GLU A N 1
ATOM 731 C CA . GLU A 1 86 ? 3.188 12.848 8.870 1.00 89.81 86 GLU A CA 1
ATOM 732 C C . GLU A 1 86 ? 3.951 12.524 7.578 1.00 89.81 86 GLU A C 1
ATOM 734 O O . GLU A 1 86 ? 3.714 13.145 6.542 1.00 89.81 86 GLU A O 1
ATOM 739 N N . ARG A 1 87 ? 4.828 11.512 7.605 1.00 91.06 87 ARG A N 1
ATOM 740 C CA . ARG A 1 87 ? 5.687 11.174 6.463 1.00 91.06 87 ARG A CA 1
ATOM 741 C C . ARG A 1 87 ? 5.007 10.293 5.414 1.00 91.06 87 ARG A C 1
ATOM 743 O O . ARG A 1 87 ? 5.270 10.472 4.227 1.00 91.06 87 ARG A O 1
ATOM 750 N N . PHE A 1 88 ? 4.162 9.362 5.846 1.00 92.69 88 PHE A N 1
ATOM 751 C CA . PHE A 1 88 ? 3.613 8.274 5.030 1.00 92.69 88 PHE A CA 1
ATOM 752 C C . PHE A 1 88 ? 2.080 8.202 5.064 1.00 92.69 88 PHE A C 1
ATOM 754 O O . PHE A 1 88 ? 1.492 7.294 4.479 1.00 92.69 88 PHE A O 1
ATOM 761 N N . SER A 1 89 ? 1.408 9.141 5.739 1.00 94.25 89 SER A N 1
ATOM 762 C CA . SER A 1 89 ? -0.027 9.051 6.023 1.00 94.25 89 SER A CA 1
ATOM 763 C C . SER A 1 89 ? -0.368 7.726 6.722 1.00 94.25 89 SER A C 1
ATOM 765 O O . SER A 1 89 ? 0.368 7.221 7.567 1.00 94.25 89 SER A O 1
ATOM 767 N N . HIS A 1 90 ? -1.499 7.143 6.364 1.00 93.19 90 HIS A N 1
ATOM 768 C CA . HIS A 1 90 ? -2.003 5.907 6.936 1.00 93.19 90 HIS A CA 1
ATOM 769 C C . HIS A 1 90 ? -1.657 4.687 6.077 1.00 93.19 90 HIS A C 1
ATOM 771 O O . HIS A 1 90 ? -2.310 3.651 6.191 1.00 93.19 90 HIS A O 1
ATOM 777 N N . TRP A 1 91 ? -0.671 4.809 5.184 1.00 93.62 91 TRP A N 1
ATOM 778 C CA . TRP A 1 91 ? -0.266 3.708 4.325 1.00 93.62 91 TRP A CA 1
ATOM 779 C C . TRP A 1 91 ? 0.372 2.579 5.120 1.00 93.62 91 TRP A C 1
ATOM 781 O O . TRP A 1 91 ? 1.168 2.787 6.028 1.00 93.62 91 TRP A O 1
ATOM 791 N N . GLN A 1 92 ? 0.026 1.360 4.739 1.00 90.94 92 GLN A N 1
ATOM 792 C CA . GLN A 1 92 ? 0.652 0.139 5.204 1.00 90.94 92 GLN A CA 1
ATOM 793 C C . GLN A 1 92 ? 0.688 -0.850 4.041 1.00 90.94 92 GLN A C 1
ATOM 795 O O . GLN A 1 92 ? -0.153 -0.800 3.140 1.00 90.94 92 GLN A O 1
ATOM 800 N N . TYR A 1 93 ? 1.654 -1.764 4.064 1.00 89.75 93 TYR A N 1
ATOM 801 C CA . TYR A 1 93 ? 1.678 -2.892 3.148 1.00 89.75 93 TYR A CA 1
ATOM 802 C C . TYR A 1 93 ? 1.813 -4.215 3.901 1.00 89.75 93 TYR A C 1
ATOM 804 O O . TYR A 1 93 ? 2.308 -4.263 5.030 1.00 89.75 93 TYR A O 1
ATOM 812 N N . PHE A 1 94 ? 1.345 -5.280 3.264 1.00 86.19 94 PHE A N 1
ATOM 813 C CA . PHE A 1 94 ? 1.521 -6.661 3.687 1.00 86.19 94 PHE A CA 1
ATOM 814 C C . PHE A 1 94 ? 2.111 -7.478 2.544 1.00 86.19 94 PHE A C 1
ATOM 816 O O . PHE A 1 94 ? 1.661 -7.346 1.407 1.00 86.19 94 PHE A O 1
ATOM 823 N N . A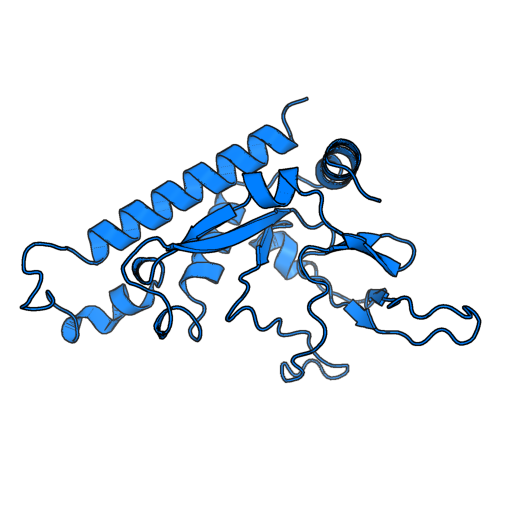LA A 1 95 ? 3.042 -8.368 2.858 1.00 80.69 95 ALA A N 1
ATOM 824 C CA . ALA A 1 95 ? 3.439 -9.458 1.985 1.00 80.69 95 ALA A CA 1
ATOM 825 C C . ALA A 1 95 ? 3.445 -10.743 2.819 1.00 80.69 95 ALA A C 1
ATOM 827 O O . ALA A 1 95 ? 3.813 -10.739 3.992 1.00 80.69 95 ALA A O 1
ATOM 828 N N . ASP A 1 96 ? 2.990 -11.843 2.229 1.00 69.38 96 ASP A N 1
ATOM 829 C CA . ASP A 1 96 ? 2.937 -13.152 2.893 1.00 69.38 96 ASP A CA 1
ATOM 830 C C . ASP A 1 96 ? 4.316 -13.619 3.376 1.00 69.38 96 ASP A C 1
ATOM 832 O O . ASP A 1 96 ? 4.447 -14.341 4.365 1.00 69.38 96 ASP A O 1
ATOM 836 N N . GLN A 1 97 ? 5.344 -13.156 2.681 1.00 63.31 97 GLN A N 1
ATOM 837 C CA . GLN A 1 97 ? 6.733 -13.345 2.996 1.00 63.31 97 GLN A CA 1
ATOM 838 C C . GLN A 1 97 ? 7.366 -11.977 3.245 1.00 63.31 97 GLN A C 1
ATOM 840 O O . GLN A 1 97 ? 7.062 -10.982 2.591 1.00 63.31 97 GLN A O 1
ATOM 845 N N . TYR A 1 98 ? 8.305 -11.948 4.182 1.00 62.06 98 TYR A N 1
ATOM 846 C CA . TYR A 1 98 ? 9.247 -10.850 4.358 1.00 62.06 98 TYR A CA 1
ATOM 847 C C . TYR A 1 98 ? 8.742 -9.519 4.932 1.00 62.06 98 TYR A C 1
ATOM 849 O O . TYR A 1 98 ? 9.574 -8.664 5.230 1.00 62.06 98 TYR A O 1
ATOM 857 N N . THR A 1 99 ? 7.444 -9.337 5.194 1.00 57.12 99 THR A N 1
ATOM 858 C CA . THR A 1 99 ? 7.038 -8.281 6.131 1.00 57.12 99 THR A CA 1
ATOM 859 C C . THR A 1 99 ? 7.333 -8.735 7.553 1.00 57.12 99 THR A C 1
ATOM 861 O O . THR A 1 99 ? 6.544 -9.453 8.168 1.00 57.12 99 THR A O 1
ATOM 864 N N . VAL A 1 100 ? 8.480 -8.315 8.083 1.00 50.50 100 VAL A N 1
ATOM 865 C CA . VAL A 1 100 ? 8.739 -8.332 9.523 1.00 50.50 100 VAL A CA 1
ATOM 866 C C . VAL A 1 100 ? 8.313 -6.966 10.049 1.00 50.50 100 VAL A C 1
ATOM 868 O O . VAL A 1 100 ? 8.973 -5.964 9.787 1.00 50.50 100 VAL A O 1
ATOM 871 N N . THR A 1 101 ? 7.188 -6.876 10.758 1.00 47.53 101 THR A N 1
ATOM 872 C CA . THR A 1 101 ? 6.894 -5.646 11.504 1.00 47.53 101 THR A CA 1
ATOM 873 C C . THR A 1 101 ? 7.896 -5.524 12.638 1.00 47.53 101 THR A C 1
ATOM 875 O O . THR A 1 101 ? 7.876 -6.320 13.573 1.00 47.53 101 THR A O 1
ATOM 878 N N . ASN A 1 102 ? 8.737 -4.498 12.574 1.00 41.09 102 ASN A N 1
ATOM 879 C CA . ASN A 1 102 ? 9.428 -3.986 13.744 1.00 41.09 102 ASN A CA 1
ATOM 880 C C . ASN A 1 102 ? 8.386 -3.276 14.619 1.00 41.09 102 ASN A C 1
ATOM 882 O O . ASN A 1 102 ? 8.129 -2.087 14.440 1.00 41.09 102 ASN A O 1
ATOM 886 N N . MET A 1 103 ? 7.730 -4.009 15.520 1.00 40.31 103 MET A N 1
ATOM 887 C CA . MET A 1 103 ? 7.089 -3.372 16.668 1.00 40.31 103 MET A CA 1
ATOM 888 C C . MET A 1 103 ? 8.199 -3.089 17.686 1.00 40.31 103 MET A C 1
ATOM 890 O O . MET A 1 103 ? 8.898 -4.026 18.079 1.00 40.31 103 MET A O 1
ATOM 894 N N . PRO A 1 104 ? 8.418 -1.828 18.100 1.00 40.22 104 PRO A N 1
ATOM 895 C CA . PRO A 1 104 ? 9.348 -1.556 19.182 1.00 40.22 104 PRO A CA 1
ATOM 896 C C . PRO A 1 104 ? 8.820 -2.250 20.437 1.00 40.22 104 PRO A C 1
ATOM 898 O O . PRO A 1 104 ? 7.643 -2.103 20.773 1.00 40.22 104 PRO A O 1
ATOM 901 N N . ASN A 1 105 ? 9.664 -2.986 21.153 1.00 42.53 105 ASN A N 1
ATOM 902 C CA . ASN A 1 105 ? 9.283 -3.493 22.471 1.00 42.53 105 ASN A CA 1
ATOM 903 C C . ASN A 1 105 ? 9.076 -2.323 23.470 1.00 42.53 105 ASN A C 1
ATOM 905 O O . ASN A 1 105 ? 9.176 -1.139 23.119 1.00 42.53 105 ASN A O 1
ATOM 909 N N . LEU A 1 106 ? 8.778 -2.629 24.739 1.00 38.22 106 LEU A N 1
ATOM 910 C CA . LEU A 1 106 ? 8.619 -1.630 25.815 1.00 38.22 106 LEU A CA 1
ATOM 911 C C . LEU A 1 106 ? 9.849 -0.712 26.006 1.00 38.22 106 LEU A C 1
ATOM 913 O O . LEU A 1 106 ? 9.739 0.317 26.665 1.00 38.22 106 LEU A O 1
ATOM 917 N N . HIS A 1 107 ? 10.994 -1.050 25.405 1.00 42.88 107 HIS A N 1
ATOM 918 C CA . HIS A 1 107 ? 12.245 -0.295 25.465 1.00 42.88 107 HIS A CA 1
ATOM 919 C C . HIS A 1 107 ? 12.597 0.432 24.157 1.00 42.88 107 HIS A C 1
ATOM 921 O O . HIS A 1 107 ? 13.613 1.116 24.100 1.00 42.88 107 HIS A O 1
ATOM 927 N N . GLY A 1 108 ? 11.762 0.333 23.116 1.00 43.16 108 GLY A N 1
ATOM 928 C CA . GLY A 1 108 ? 12.034 0.952 21.816 1.00 43.16 108 GLY A CA 1
ATOM 929 C C . GLY A 1 108 ? 12.989 0.151 20.923 1.00 43.16 108 GLY A C 1
ATOM 930 O O . GLY A 1 108 ? 13.314 0.611 19.829 1.00 43.16 108 GLY A O 1
ATOM 931 N N . ASP A 1 109 ? 13.403 -1.047 21.347 1.00 46.84 109 ASP A N 1
ATOM 932 C CA . ASP A 1 109 ? 14.285 -1.911 20.569 1.00 46.84 109 ASP A CA 1
ATOM 933 C C . ASP A 1 109 ? 13.474 -2.791 19.606 1.00 46.84 109 ASP A C 1
ATOM 935 O O . ASP A 1 109 ? 12.564 -3.533 19.988 1.00 46.84 109 ASP A O 1
ATOM 939 N N . ASN A 1 110 ? 13.827 -2.707 18.323 1.00 49.03 110 ASN A N 1
ATOM 940 C CA . ASN A 1 110 ? 13.206 -3.435 17.216 1.00 49.03 110 ASN A CA 1
ATOM 941 C C . ASN A 1 110 ? 13.739 -4.871 17.135 1.00 49.03 110 ASN A C 1
ATOM 943 O O . ASN A 1 110 ? 14.589 -5.146 16.287 1.00 49.03 110 ASN A O 1
ATOM 947 N N . ARG A 1 111 ? 13.312 -5.781 18.023 1.00 36.84 111 ARG A N 1
ATOM 948 C CA . ARG A 1 111 ? 13.722 -7.204 17.954 1.00 36.84 111 ARG A CA 1
ATOM 949 C C . ARG A 1 111 ? 12.680 -8.228 18.413 1.00 36.84 111 ARG A C 1
ATOM 951 O O . ARG A 1 111 ? 13.059 -9.329 18.796 1.00 36.84 111 ARG A O 1
ATOM 958 N N . GLU A 1 112 ? 11.388 -7.931 18.32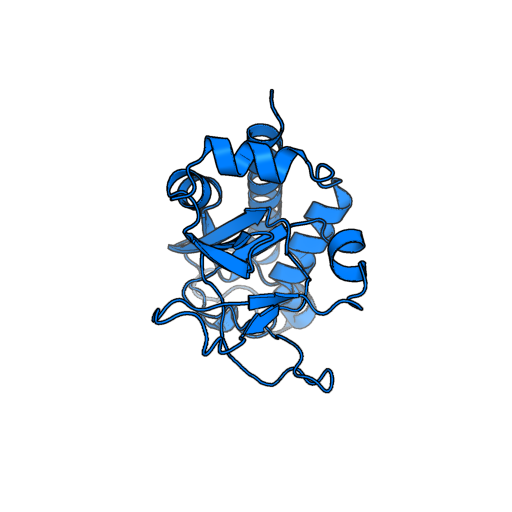0 1.00 34.78 112 GLU A N 1
ATOM 959 C CA . GLU A 1 112 ? 10.366 -8.975 18.462 1.00 34.78 112 GLU A CA 1
ATOM 960 C C . GLU A 1 112 ? 9.505 -9.064 17.204 1.00 34.78 112 GLU A C 1
ATOM 962 O O . GLU A 1 112 ? 8.662 -8.221 16.912 1.00 34.78 112 GLU A O 1
ATOM 967 N N . SER A 1 113 ? 9.741 -10.126 16.439 1.00 39.34 113 SER A N 1
ATOM 968 C CA . SER A 1 113 ? 8.845 -10.614 15.400 1.00 39.34 113 SER A CA 1
ATOM 969 C C . SER A 1 113 ? 7.590 -11.210 16.055 1.00 39.34 113 SER A C 1
ATOM 971 O O . SER A 1 113 ? 7.490 -12.422 16.234 1.00 39.34 113 SER A O 1
ATOM 973 N N . GLY A 1 114 ? 6.651 -10.351 16.446 1.00 35.84 114 GLY A N 1
ATOM 974 C CA . GLY A 1 114 ? 5.318 -10.699 16.947 1.00 35.84 114 GLY A CA 1
ATOM 975 C C . GLY A 1 114 ? 4.474 -9.424 17.071 1.00 35.84 114 GLY A C 1
ATOM 976 O O . GLY A 1 114 ? 5.005 -8.362 17.356 1.00 35.84 114 GLY A O 1
ATOM 977 N N . THR A 1 115 ? 3.177 -9.369 16.802 1.00 41.75 115 THR A N 1
ATOM 978 C CA . THR A 1 115 ? 2.276 -10.248 16.061 1.00 41.75 115 THR A CA 1
ATOM 979 C C . THR A 1 115 ? 1.735 -9.326 14.980 1.00 41.75 115 THR A C 1
ATOM 981 O O . THR A 1 115 ? 0.987 -8.392 15.275 1.00 41.75 115 THR A O 1
ATOM 984 N N . PHE A 1 116 ? 2.167 -9.508 13.733 1.00 53.16 116 PHE A N 1
ATOM 985 C CA . PHE A 1 116 ? 1.505 -8.846 12.619 1.00 53.16 116 PHE A CA 1
ATOM 986 C C . PHE A 1 116 ? 0.025 -9.227 12.722 1.00 53.16 116 PHE A C 1
ATOM 988 O O . PHE A 1 116 ? -0.297 -10.413 12.637 1.00 53.16 116 PHE A O 1
ATOM 995 N N . VAL A 1 117 ? -0.886 -8.269 12.950 1.00 58.84 117 VAL A N 1
ATOM 996 C CA . VAL A 1 117 ? -2.314 -8.632 13.029 1.00 58.84 117 VAL A CA 1
ATOM 997 C C . VAL A 1 117 ? -2.813 -9.192 11.698 1.00 58.84 117 VAL A C 1
ATOM 999 O O . VAL A 1 117 ? -3.888 -9.782 11.650 1.00 58.84 117 VAL A O 1
ATOM 1002 N N . GLY A 1 118 ? -2.017 -9.112 10.632 1.00 73.19 118 GLY A N 1
ATOM 1003 C CA . GLY A 1 118 ? -2.370 -9.654 9.338 1.00 73.19 118 GLY A CA 1
ATOM 1004 C C . GLY A 1 118 ? -2.904 -8.559 8.439 1.00 73.19 118 GLY A C 1
ATOM 1005 O O . GLY A 1 118 ? -2.773 -7.358 8.678 1.00 73.19 118 GLY A O 1
ATOM 1006 N N . LEU A 1 119 ? -3.655 -9.019 7.455 1.00 82.81 119 LEU A N 1
ATOM 1007 C CA . LEU A 1 119 ? -4.696 -8.240 6.811 1.00 82.81 119 LEU A CA 1
ATOM 1008 C C . LEU A 1 119 ? -5.848 -8.033 7.813 1.00 82.81 119 LEU A C 1
ATOM 1010 O O . LEU A 1 119 ? -6.941 -8.570 7.634 1.00 82.81 119 LEU A O 1
ATOM 1014 N N . ARG A 1 120 ? -5.583 -7.313 8.911 1.00 85.56 120 ARG A N 1
ATOM 1015 C CA . ARG A 1 120 ? -6.540 -6.968 9.970 1.00 85.56 120 ARG A CA 1
ATOM 1016 C C . ARG A 1 120 ? -6.392 -5.510 10.404 1.00 85.56 120 ARG A C 1
ATOM 1018 O O . ARG A 1 120 ? -5.322 -4.923 10.288 1.00 85.56 120 ARG A O 1
ATOM 1025 N N . ILE A 1 121 ? -7.469 -4.951 10.948 1.00 85.50 121 ILE A N 1
ATOM 1026 C CA . ILE A 1 121 ? -7.532 -3.604 11.527 1.00 85.50 121 ILE A CA 1
ATOM 1027 C C . ILE A 1 121 ? -8.045 -3.722 12.957 1.00 85.50 121 ILE A C 1
ATOM 1029 O O . ILE A 1 121 ? -9.076 -4.349 13.196 1.00 85.50 121 ILE A O 1
ATOM 1033 N N . VAL A 1 122 ? -7.330 -3.115 13.899 1.00 85.00 122 VAL A N 1
ATOM 1034 C CA . VAL A 1 122 ? -7.744 -3.026 15.303 1.00 85.00 122 VAL A CA 1
ATOM 1035 C C . VAL A 1 122 ? -8.715 -1.852 15.462 1.00 85.00 122 VAL A C 1
ATOM 1037 O O . VAL A 1 122 ? -8.404 -0.747 15.019 1.00 85.00 122 VAL A O 1
ATOM 1040 N N . ASN A 1 123 ? -9.897 -2.076 16.039 1.00 84.94 123 ASN A N 1
ATOM 1041 C CA . ASN A 1 123 ? -10.829 -0.985 16.365 1.00 84.94 123 ASN A CA 1
ATOM 1042 C C . ASN A 1 123 ? -10.515 -0.325 17.714 1.00 84.94 123 ASN A C 1
ATOM 1044 O O . ASN A 1 123 ? -9.642 -0.765 18.455 1.00 84.94 123 ASN A O 1
ATOM 1048 N N . ASP A 1 124 ? -11.303 0.690 18.061 1.00 81.69 124 ASP A N 1
ATOM 1049 C CA . ASP A 1 124 ? -11.214 1.416 19.334 1.00 81.69 124 ASP A CA 1
ATOM 1050 C C . ASP A 1 124 ? -11.484 0.538 20.568 1.00 81.69 124 ASP A C 1
ATOM 1052 O O . ASP A 1 124 ? -11.158 0.923 21.687 1.00 81.69 124 ASP A O 1
ATOM 1056 N N . LEU A 1 125 ? -12.057 -0.656 20.371 1.00 83.06 125 LEU A N 1
ATOM 1057 C CA . LEU A 1 125 ? -12.245 -1.664 21.415 1.00 83.06 125 LEU A CA 1
ATOM 1058 C C . LEU A 1 125 ? -11.052 -2.623 21.534 1.00 83.06 125 LEU A C 1
ATOM 1060 O O . LEU A 1 125 ? -11.156 -3.600 22.263 1.00 83.06 125 LEU A O 1
ATOM 1064 N N . GLY A 1 126 ? -9.962 -2.414 20.791 1.00 80.19 126 GLY A N 1
ATOM 1065 C CA . GLY A 1 126 ? -8.786 -3.287 20.827 1.00 80.19 126 GLY A CA 1
ATOM 1066 C C . GLY A 1 126 ? -8.953 -4.621 20.092 1.00 80.19 126 GLY A C 1
ATOM 1067 O O . GLY A 1 126 ? -8.096 -5.495 20.208 1.00 80.19 126 GLY A O 1
ATOM 1068 N N . ILE A 1 127 ? -10.027 -4.795 19.314 1.00 83.12 127 ILE A N 1
ATOM 1069 C CA . ILE A 1 127 ? -10.340 -6.045 18.608 1.00 83.12 127 ILE A CA 1
ATOM 1070 C C . ILE A 1 127 ? -9.786 -5.993 17.183 1.00 83.12 127 ILE A C 1
ATOM 1072 O O . ILE A 1 127 ? -10.148 -5.112 16.397 1.00 83.12 127 ILE A O 1
ATOM 1076 N N . ALA A 1 128 ? -8.965 -6.980 16.818 1.00 83.38 128 ALA A N 1
ATOM 1077 C CA . ALA A 1 128 ? -8.447 -7.138 15.461 1.00 83.38 128 ALA A CA 1
ATOM 1078 C C . ALA A 1 128 ? -9.498 -7.758 14.520 1.00 83.38 128 ALA A C 1
ATOM 1080 O O . ALA A 1 128 ? -9.806 -8.948 14.581 1.00 83.38 128 ALA A O 1
ATOM 1081 N N . MET A 1 129 ? -10.028 -6.965 13.592 1.00 84.94 129 MET A N 1
ATOM 1082 C CA . MET A 1 129 ? -10.997 -7.415 12.591 1.00 84.94 129 MET A CA 1
ATOM 1083 C C . MET A 1 129 ? -10.324 -7.746 11.259 1.00 84.94 129 MET A C 1
ATOM 1085 O O . MET A 1 129 ? -9.456 -6.990 10.831 1.00 84.94 129 MET A O 1
ATOM 1089 N N . PRO A 1 130 ? -10.741 -8.816 10.553 1.00 86.44 130 PRO A N 1
ATOM 1090 C CA . PRO A 1 130 ? -10.244 -9.115 9.214 1.00 86.44 130 PRO A CA 1
ATOM 1091 C C . PRO A 1 130 ? -10.559 -7.985 8.243 1.00 86.44 130 PRO A C 1
ATOM 1093 O O . PRO A 1 130 ? -11.663 -7.438 8.234 1.00 86.44 130 PRO A O 1
ATOM 1096 N N . MET A 1 131 ? -9.582 -7.675 7.403 1.00 88.19 131 MET A N 1
ATOM 1097 C CA . MET A 1 131 ? -9.739 -6.731 6.319 1.00 88.19 131 MET A CA 1
ATOM 1098 C C . MET A 1 131 ? -10.704 -7.290 5.267 1.00 88.19 131 MET A C 1
ATOM 1100 O O . MET A 1 131 ? -10.647 -8.486 4.953 1.00 88.19 131 MET A O 1
ATOM 1104 N N . PRO A 1 132 ? -11.582 -6.459 4.683 1.00 91.38 132 PRO A N 1
ATOM 1105 C CA . PRO A 1 132 ? -12.511 -6.938 3.672 1.00 91.38 132 PRO A CA 1
ATOM 1106 C C . PRO A 1 132 ? -11.768 -7.484 2.448 1.00 91.38 132 PRO A C 1
ATOM 1108 O O . PRO A 1 132 ? -10.828 -6.863 1.950 1.00 91.38 132 PRO A O 1
ATOM 1111 N N . LYS A 1 133 ? -12.245 -8.609 1.901 1.00 89.81 133 LYS A N 1
ATOM 1112 C CA . LYS A 1 133 ? -11.659 -9.253 0.707 1.00 89.81 133 LYS A CA 1
ATOM 1113 C C . LYS A 1 133 ? -11.503 -8.294 -0.473 1.00 89.81 133 LYS A C 1
ATOM 1115 O O . LYS A 1 133 ? -10.535 -8.390 -1.217 1.00 89.81 133 LYS A O 1
ATOM 1120 N N . GLU A 1 134 ? -12.442 -7.366 -0.627 1.00 92.69 134 GLU A N 1
ATOM 1121 C CA . GLU A 1 134 ? -12.409 -6.372 -1.699 1.00 92.69 134 GLU A CA 1
ATOM 1122 C C . GLU A 1 134 ? -11.272 -5.355 -1.523 1.00 92.69 134 GLU A C 1
ATOM 1124 O O . GLU A 1 134 ? -10.643 -4.980 -2.508 1.00 92.69 134 GLU A O 1
ATOM 1129 N N . VAL A 1 135 ? -10.953 -4.958 -0.283 1.00 91.94 135 VAL A N 1
ATOM 1130 C CA . VAL A 1 135 ? -9.786 -4.103 0.006 1.00 91.94 135 VAL A CA 1
ATOM 1131 C C . VAL A 1 135 ? -8.512 -4.849 -0.347 1.00 91.94 135 VAL A C 1
ATOM 1133 O O . VAL A 1 135 ? -7.685 -4.315 -1.076 1.00 91.94 135 VAL A O 1
ATOM 1136 N N . ILE A 1 136 ? -8.394 -6.103 0.103 1.00 91.81 136 ILE A N 1
ATOM 1137 C CA . ILE A 1 136 ? -7.234 -6.953 -0.183 1.00 91.81 136 ILE A CA 1
ATOM 1138 C C . ILE A 1 136 ? -7.040 -7.066 -1.695 1.00 91.81 136 ILE A C 1
ATOM 1140 O O . ILE A 1 136 ? -5.964 -6.779 -2.204 1.00 91.81 136 ILE A O 1
ATOM 1144 N N . LYS A 1 137 ? -8.102 -7.412 -2.431 1.00 92.94 137 LYS A N 1
ATOM 1145 C CA . LYS A 1 137 ? -8.070 -7.546 -3.890 1.00 92.94 137 LYS A CA 1
ATOM 1146 C C . LYS A 1 137 ? -7.643 -6.251 -4.583 1.00 92.94 137 LYS A C 1
ATOM 1148 O O . LYS A 1 137 ? -6.820 -6.303 -5.488 1.00 92.94 137 LYS A O 1
ATOM 1153 N N . ARG A 1 138 ? -8.200 -5.103 -4.183 1.00 95.38 138 ARG A N 1
ATOM 1154 C CA . ARG A 1 138 ? -7.909 -3.801 -4.809 1.00 95.38 138 ARG A CA 1
ATOM 1155 C C . ARG A 1 138 ? -6.537 -3.250 -4.45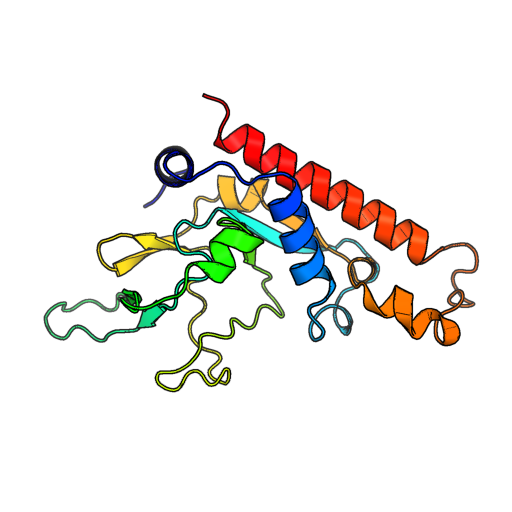5 1.00 95.38 138 ARG A C 1
ATOM 1157 O O . ARG A 1 138 ? -5.956 -2.570 -5.286 1.00 95.38 138 ARG A O 1
ATOM 1164 N N . GLY A 1 139 ? -6.059 -3.531 -3.249 1.00 95.19 139 GLY A N 1
ATOM 1165 C CA . GLY A 1 139 ? -4.727 -3.158 -2.789 1.00 95.19 139 GLY A CA 1
ATOM 1166 C C . GLY A 1 139 ? -3.635 -4.131 -3.212 1.00 95.19 139 GLY A C 1
ATOM 1167 O O . GLY A 1 139 ? -2.465 -3.870 -2.957 1.00 95.19 139 GLY A O 1
ATOM 1168 N N . THR A 1 140 ? -3.989 -5.267 -3.821 1.00 95.25 140 THR A N 1
ATOM 1169 C CA . THR A 1 140 ? -2.996 -6.233 -4.289 1.00 95.25 140 THR A CA 1
ATOM 1170 C C . THR A 1 140 ? -2.277 -5.693 -5.520 1.00 95.25 140 THR A C 1
ATOM 1172 O O . THR A 1 140 ? -2.896 -5.383 -6.538 1.00 95.25 140 THR A O 1
ATOM 1175 N N . PHE A 1 141 ? -0.953 -5.687 -5.447 1.00 95.00 141 PHE A N 1
ATOM 1176 C CA . PHE A 1 141 ? -0.042 -5.343 -6.522 1.00 95.00 141 PHE A CA 1
ATOM 1177 C C . PHE A 1 141 ? 1.043 -6.417 -6.633 1.00 95.00 141 PHE A C 1
ATOM 1179 O O . PHE A 1 141 ? 1.604 -6.853 -5.628 1.00 95.00 141 PHE A O 1
ATOM 1186 N N . LEU A 1 142 ? 1.334 -6.867 -7.856 1.00 92.44 142 LEU A N 1
ATOM 1187 C CA . LEU A 1 142 ? 2.341 -7.903 -8.085 1.00 92.44 142 LEU A CA 1
ATOM 1188 C C . LEU A 1 142 ? 3.733 -7.283 -8.194 1.00 92.44 142 LEU A C 1
ATOM 1190 O O . LEU A 1 142 ? 4.043 -6.550 -9.143 1.00 92.44 142 LEU A O 1
ATOM 1194 N N . MET A 1 143 ? 4.558 -7.614 -7.210 1.00 89.62 143 MET A N 1
ATOM 1195 C CA . MET A 1 143 ? 5.903 -7.108 -7.023 1.00 89.62 143 MET A CA 1
ATOM 1196 C C . MET A 1 143 ? 6.944 -7.983 -7.717 1.00 89.62 143 MET A C 1
ATOM 1198 O O . MET A 1 143 ? 6.724 -9.162 -7.992 1.00 89.62 143 MET A O 1
ATOM 1202 N N . SER A 1 144 ? 8.099 -7.379 -7.986 1.00 89.12 144 SER A N 1
ATOM 1203 C CA . SER A 1 144 ? 9.309 -8.061 -8.442 1.00 89.12 144 SER A CA 1
ATOM 1204 C C . SER A 1 144 ? 10.535 -7.424 -7.798 1.00 89.12 144 SER A C 1
ATOM 1206 O O . SER A 1 144 ? 10.458 -6.333 -7.225 1.00 89.12 144 SER A O 1
ATOM 1208 N N . ARG A 1 145 ? 11.688 -8.075 -7.948 1.00 85.56 145 ARG A N 1
ATOM 1209 C CA . ARG A 1 145 ? 12.971 -7.590 -7.428 1.00 85.56 145 ARG A CA 1
ATOM 1210 C C . ARG A 1 145 ? 13.377 -6.201 -7.937 1.00 85.56 145 ARG A C 1
ATOM 1212 O O . ARG A 1 145 ? 14.151 -5.527 -7.262 1.00 85.56 145 ARG A O 1
ATOM 1219 N N . TYR A 1 146 ? 12.829 -5.753 -9.070 1.00 86.38 146 TYR A N 1
ATOM 1220 C CA . TYR A 1 146 ? 13.094 -4.424 -9.628 1.00 86.38 146 TYR A CA 1
ATOM 1221 C C . TYR A 1 146 ? 12.635 -3.267 -8.727 1.00 86.38 146 TYR A C 1
ATOM 1223 O O . TYR A 1 146 ? 13.063 -2.142 -8.960 1.00 86.38 146 TYR A O 1
ATOM 1231 N N . LEU A 1 147 ? 11.817 -3.502 -7.688 1.00 85.31 147 LEU A N 1
ATOM 1232 C CA . LEU A 1 147 ? 11.389 -2.414 -6.798 1.00 85.31 147 LEU A CA 1
ATOM 1233 C C . LEU A 1 147 ? 12.563 -1.809 -6.029 1.00 85.31 147 LEU A C 1
ATOM 1235 O O . LEU A 1 147 ? 12.504 -0.639 -5.688 1.00 85.31 147 LEU A O 1
ATOM 1239 N N . HIS A 1 148 ? 13.619 -2.571 -5.745 1.00 81.81 148 HIS A N 1
ATOM 1240 C CA . HIS A 1 148 ? 14.624 -2.126 -4.788 1.00 81.81 148 HIS A CA 1
ATOM 1241 C C . HIS A 1 148 ? 15.551 -1.025 -5.315 1.00 81.81 148 HIS A C 1
ATOM 1243 O O . HIS A 1 148 ? 16.228 -1.216 -6.329 1.00 81.81 148 HIS A O 1
ATOM 1249 N N . GLY A 1 149 ? 15.639 0.080 -4.567 1.00 68.81 149 GLY A N 1
ATOM 1250 C CA . GLY A 1 149 ? 16.402 1.276 -4.939 1.00 68.81 149 GLY A CA 1
ATOM 1251 C C . GLY A 1 149 ? 17.927 1.133 -4.846 1.00 68.81 149 GLY A C 1
ATOM 1252 O O . GLY A 1 149 ? 18.643 1.752 -5.615 1.00 68.81 149 GLY A O 1
ATOM 1253 N N . LEU A 1 150 ? 18.497 0.274 -3.993 1.00 62.00 150 LEU A N 1
ATOM 1254 C CA . LEU A 1 150 ? 19.976 0.207 -3.886 1.00 62.00 150 LEU A CA 1
ATOM 1255 C C . LEU A 1 150 ? 20.654 -0.658 -4.949 1.00 62.00 150 LEU A C 1
ATOM 1257 O O . LEU A 1 150 ? 21.869 -0.581 -5.112 1.00 62.00 150 LEU A O 1
ATOM 1261 N N . MET A 1 151 ? 19.890 -1.445 -5.715 1.00 55.81 151 MET A N 1
ATOM 1262 C CA . MET A 1 151 ? 20.420 -2.002 -6.969 1.00 55.81 151 MET A CA 1
ATOM 1263 C C . MET A 1 151 ? 20.772 -0.877 -7.961 1.00 55.81 151 MET A C 1
ATOM 1265 O O . MET A 1 151 ? 21.605 -1.080 -8.837 1.00 55.81 151 MET A O 1
ATOM 1269 N N . TYR A 1 152 ? 20.177 0.310 -7.788 1.00 51.69 152 TYR A N 1
ATOM 1270 C CA . TYR A 1 152 ? 20.478 1.527 -8.536 1.00 51.69 152 TYR A CA 1
ATOM 1271 C C . TYR A 1 152 ? 21.710 2.284 -7.997 1.00 51.69 152 TYR A C 1
A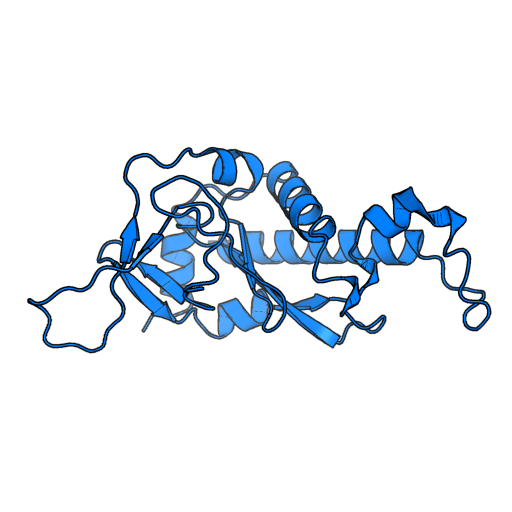TOM 1273 O O . TYR A 1 152 ? 22.401 2.925 -8.781 1.00 51.69 152 TYR A O 1
ATOM 1281 N N . GLU A 1 153 ? 22.076 2.138 -6.715 1.00 50.09 153 GLU A N 1
ATOM 1282 C CA . GLU A 1 153 ? 23.269 2.796 -6.140 1.00 50.09 153 GLU A CA 1
ATOM 1283 C C . GLU A 1 153 ? 24.552 1.942 -6.183 1.00 50.09 153 GLU A C 1
ATOM 1285 O O . GLU A 1 153 ? 25.651 2.489 -6.198 1.00 50.09 153 GLU A O 1
ATOM 1290 N N . GLN A 1 154 ? 24.446 0.607 -6.239 1.00 51.06 154 GLN A N 1
ATOM 1291 C CA . GLN A 1 154 ? 25.598 -0.316 -6.330 1.00 51.06 154 GLN A CA 1
ATOM 1292 C C . GLN A 1 154 ? 25.769 -0.939 -7.729 1.00 51.06 154 GLN A C 1
ATOM 1294 O O . GLN A 1 154 ? 26.369 -2.009 -7.875 1.00 51.06 154 GLN A O 1
ATOM 1299 N N . GLY A 1 155 ? 25.220 -0.275 -8.753 1.00 46.47 155 GLY A N 1
ATOM 1300 C CA . GLY A 1 155 ? 25.081 -0.754 -10.133 1.00 46.47 155 GLY A CA 1
ATOM 1301 C C . GLY A 1 155 ? 26.366 -1.187 -10.848 1.00 46.47 155 GLY A C 1
ATOM 1302 O O . GLY A 1 155 ? 26.271 -1.871 -11.861 1.00 46.47 155 GLY A O 1
ATOM 1303 N N . ASP A 1 156 ? 27.554 -0.915 -10.302 1.00 46.06 156 ASP A N 1
ATOM 1304 C CA . ASP A 1 156 ? 28.816 -1.419 -10.862 1.00 46.06 156 ASP A CA 1
ATOM 1305 C C . ASP A 1 156 ? 28.941 -2.957 -10.830 1.00 46.06 156 ASP A C 1
ATOM 1307 O O . ASP A 1 156 ? 29.748 -3.517 -11.568 1.00 46.06 156 ASP A O 1
ATOM 1311 N N . ASN A 1 157 ? 28.121 -3.668 -10.041 1.00 47.75 157 ASN A N 1
ATOM 1312 C CA . ASN A 1 157 ? 28.155 -5.139 -9.961 1.00 47.75 157 ASN A CA 1
ATOM 1313 C C . ASN A 1 157 ? 27.031 -5.866 -10.727 1.00 47.75 157 ASN A C 1
ATOM 1315 O O . ASN A 1 157 ? 27.046 -7.094 -10.783 1.00 47.75 157 ASN A O 1
ATOM 1319 N N . TYR A 1 158 ? 26.062 -5.146 -11.299 1.00 49.75 158 TYR A N 1
ATOM 1320 C CA . TYR A 1 158 ? 24.919 -5.732 -12.018 1.00 49.75 158 TYR A CA 1
ATOM 1321 C C . TYR A 1 158 ? 24.611 -4.949 -13.303 1.00 49.75 158 TYR A C 1
ATOM 1323 O O . TYR A 1 158 ? 23.457 -4.649 -13.607 1.00 49.75 158 TYR A O 1
ATOM 1331 N N . PHE A 1 159 ? 25.645 -4.614 -14.077 1.00 46.22 159 PHE A N 1
ATOM 1332 C CA . PHE A 1 159 ? 25.440 -4.381 -15.504 1.00 46.22 159 PHE A CA 1
ATOM 1333 C C . PHE A 1 159 ? 24.932 -5.676 -16.126 1.00 46.22 159 PHE A C 1
ATOM 1335 O O . PHE A 1 159 ? 25.494 -6.729 -15.831 1.00 46.22 159 PHE A O 1
ATOM 1342 N N . ASP A 1 160 ? 23.849 -5.552 -16.900 1.00 52.59 160 ASP A N 1
ATOM 1343 C CA . ASP A 1 160 ? 23.254 -6.537 -17.803 1.00 52.59 160 ASP A CA 1
ATOM 1344 C C . ASP A 1 160 ? 23.638 -7.977 -17.472 1.00 52.59 160 ASP A C 1
ATOM 1346 O O . ASP A 1 160 ? 24.731 -8.418 -17.829 1.00 52.59 160 ASP A O 1
ATOM 1350 N N . ASP A 1 161 ? 22.731 -8.723 -16.826 1.00 52.91 161 ASP A N 1
ATOM 1351 C CA . ASP A 1 161 ? 22.846 -10.183 -16.805 1.00 52.91 161 ASP A CA 1
ATOM 1352 C C . ASP A 1 161 ? 23.249 -10.610 -18.227 1.00 52.91 161 ASP A C 1
ATOM 1354 O O . ASP A 1 161 ? 22.503 -10.318 -19.167 1.00 52.91 161 ASP A O 1
ATOM 1358 N N . PRO A 1 162 ? 24.434 -11.212 -18.439 1.00 54.44 162 PRO A N 1
ATOM 1359 C CA . PRO A 1 162 ? 24.891 -11.533 -19.783 1.00 54.44 162 PRO A CA 1
ATOM 1360 C C . PRO A 1 162 ? 23.943 -12.520 -20.488 1.00 54.44 162 PRO A C 1
ATOM 1362 O O . PRO A 1 162 ? 24.015 -12.675 -21.707 1.00 54.44 162 PRO A O 1
ATOM 1365 N N . ALA A 1 163 ? 23.013 -13.148 -19.753 1.00 57.59 163 ALA A N 1
ATOM 1366 C CA . ALA A 1 163 ? 21.898 -13.919 -20.295 1.00 57.59 163 ALA A CA 1
ATOM 1367 C C . ALA A 1 163 ? 20.689 -13.070 -20.764 1.00 57.59 163 ALA A C 1
ATOM 1369 O O . ALA A 1 163 ? 19.841 -13.579 -21.499 1.00 57.59 163 ALA A O 1
ATOM 1370 N N . LEU A 1 164 ? 20.584 -11.796 -20.372 1.00 61.00 164 LEU A N 1
ATOM 1371 C CA . LEU A 1 164 ? 19.497 -10.855 -20.688 1.00 61.00 164 LEU A CA 1
ATOM 1372 C C . LEU A 1 164 ? 20.025 -9.474 -21.159 1.00 61.00 164 LEU A C 1
ATOM 1374 O O . LEU A 1 164 ? 19.653 -8.448 -20.584 1.00 61.00 164 LEU A O 1
ATOM 1378 N N . PRO A 1 165 ? 20.805 -9.406 -22.257 1.00 55.75 165 PRO A N 1
ATOM 1379 C CA . PRO A 1 165 ? 21.558 -8.217 -22.699 1.00 55.75 165 PRO A CA 1
ATOM 1380 C C . PRO A 1 165 ? 20.716 -7.009 -23.171 1.00 55.75 165 PRO A C 1
ATOM 1382 O O . PRO A 1 165 ? 21.246 -6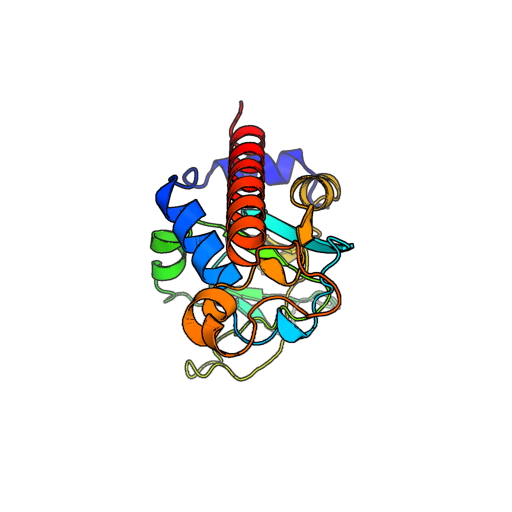.078 -23.763 1.00 55.75 165 PRO A O 1
ATOM 1385 N N . ASN A 1 166 ? 19.397 -7.017 -22.954 1.00 65.06 166 ASN A N 1
ATOM 1386 C CA . ASN A 1 166 ? 18.466 -5.971 -23.396 1.00 65.06 166 ASN A CA 1
ATOM 1387 C C . ASN A 1 166 ? 17.548 -5.456 -22.270 1.00 65.06 166 ASN A C 1
ATOM 1389 O O . ASN A 1 166 ? 16.545 -4.791 -22.549 1.00 65.06 166 ASN A O 1
ATOM 1393 N N . ILE A 1 167 ? 17.817 -5.794 -21.004 1.00 67.62 167 ILE A N 1
ATOM 1394 C CA . ILE A 1 167 ? 16.972 -5.385 -19.875 1.00 67.62 167 ILE A CA 1
ATOM 1395 C C . ILE A 1 167 ? 17.714 -4.371 -19.006 1.00 67.62 167 ILE A C 1
ATOM 1397 O O . ILE A 1 167 ? 18.493 -4.732 -18.134 1.00 67.62 167 ILE A O 1
ATOM 1401 N N . SER A 1 168 ? 17.380 -3.090 -19.184 1.00 76.62 168 SER A N 1
ATOM 1402 C CA . SER A 1 168 ? 17.819 -2.028 -18.275 1.00 76.62 168 SER A CA 1
ATOM 1403 C C . SER A 1 168 ? 17.105 -2.151 -16.926 1.00 76.62 168 SER A C 1
ATOM 1405 O O . SER A 1 168 ? 15.882 -1.989 -16.851 1.00 76.62 168 SER A O 1
ATOM 1407 N N . TRP A 1 169 ? 17.867 -2.404 -15.859 1.00 76.19 169 TRP A N 1
ATOM 1408 C CA . TRP A 1 169 ? 17.347 -2.446 -14.488 1.00 76.19 169 TRP A CA 1
ATOM 1409 C C . TRP A 1 169 ? 16.694 -1.124 -14.088 1.00 76.19 169 TRP A C 1
ATOM 1411 O O . TRP A 1 169 ? 15.579 -1.130 -13.578 1.00 76.19 169 TRP A O 1
ATOM 1421 N N . THR A 1 170 ? 17.351 0.002 -14.379 1.00 77.69 170 THR A N 1
ATOM 1422 C CA . THR A 1 170 ? 16.841 1.352 -14.096 1.00 77.69 170 THR A CA 1
ATOM 1423 C C . THR A 1 170 ? 15.480 1.568 -14.733 1.00 77.69 170 THR A C 1
ATOM 1425 O O . THR A 1 170 ? 14.530 1.911 -14.043 1.00 77.69 170 THR A O 1
ATOM 1428 N N . LYS A 1 171 ? 15.337 1.245 -16.025 1.00 83.12 171 LYS A N 1
ATOM 1429 C CA . LYS A 1 171 ? 14.041 1.354 -16.697 1.00 83.12 171 LYS A CA 1
ATOM 1430 C C . LYS A 1 171 ? 12.979 0.478 -16.028 1.00 83.12 171 LYS A C 1
ATOM 1432 O O . LYS A 1 171 ? 11.859 0.924 -15.828 1.00 83.12 171 LYS A O 1
ATOM 1437 N N . LYS A 1 172 ? 13.319 -0.764 -15.662 1.00 86.94 172 LYS A N 1
ATOM 1438 C CA . LYS A 1 172 ? 12.384 -1.671 -14.974 1.00 86.94 172 LYS A CA 1
ATOM 1439 C C . LYS A 1 172 ? 11.985 -1.175 -13.587 1.00 86.94 172 LYS A C 1
ATOM 1441 O O . LYS A 1 172 ? 10.836 -1.370 -13.201 1.00 86.94 172 LYS A O 1
ATOM 1446 N N . HIS A 1 173 ? 12.913 -0.563 -12.861 1.00 87.12 173 HIS A N 1
ATOM 1447 C CA . HIS A 1 173 ? 12.650 0.078 -11.581 1.00 87.12 173 HIS A CA 1
ATOM 1448 C C . HIS A 1 173 ? 11.706 1.272 -11.752 1.00 87.12 173 HIS A C 1
ATOM 1450 O O . HIS A 1 173 ? 10.648 1.295 -11.129 1.00 87.12 173 HIS A O 1
ATOM 1456 N N . ASP A 1 174 ? 12.034 2.200 -12.653 1.00 87.94 174 ASP A N 1
ATOM 1457 C CA . ASP A 1 174 ? 11.233 3.398 -12.918 1.00 87.94 174 ASP A CA 1
ATOM 1458 C C . ASP A 1 174 ? 9.817 3.040 -13.382 1.00 87.94 174 ASP A C 1
ATOM 1460 O O . ASP A 1 174 ? 8.836 3.589 -12.877 1.00 87.94 174 ASP A O 1
ATOM 1464 N N . ASP A 1 175 ? 9.693 2.080 -14.306 1.00 91.44 175 ASP A N 1
ATOM 1465 C CA . ASP A 1 175 ? 8.405 1.562 -14.774 1.00 91.44 175 ASP A CA 1
ATOM 1466 C C . ASP A 1 175 ? 7.589 1.005 -13.589 1.00 91.44 175 ASP A C 1
ATOM 1468 O O . ASP A 1 175 ? 6.424 1.362 -13.408 1.00 91.44 175 ASP A O 1
ATOM 1472 N N . LEU A 1 176 ? 8.206 0.184 -12.730 1.00 92.06 176 LEU A N 1
ATOM 1473 C CA . LEU A 1 176 ? 7.538 -0.424 -11.577 1.00 92.06 176 LEU A CA 1
ATOM 1474 C C . LEU A 1 176 ? 7.109 0.609 -10.526 1.00 92.06 176 LEU A C 1
ATOM 1476 O O . LEU A 1 176 ? 5.996 0.512 -10.009 1.00 92.06 176 LEU A O 1
ATOM 1480 N N . ILE A 1 177 ? 7.957 1.594 -10.220 1.00 92.38 177 ILE A N 1
ATOM 1481 C CA . ILE A 1 177 ? 7.641 2.687 -9.289 1.00 92.38 177 ILE A CA 1
ATOM 1482 C C . ILE A 1 177 ? 6.500 3.543 -9.837 1.00 92.38 177 ILE A C 1
ATOM 1484 O O . ILE A 1 177 ? 5.570 3.871 -9.101 1.00 92.38 177 ILE A O 1
ATOM 1488 N N . ASN A 1 178 ? 6.520 3.869 -11.130 1.00 95.25 178 ASN A N 1
ATOM 1489 C CA . ASN A 1 178 ? 5.445 4.631 -11.761 1.00 95.25 178 ASN A CA 1
ATOM 1490 C C . ASN A 1 178 ? 4.117 3.867 -11.736 1.00 95.25 178 ASN A C 1
ATOM 1492 O O . ASN A 1 178 ? 3.080 4.442 -11.400 1.00 95.25 178 ASN A O 1
ATOM 1496 N N . GLU A 1 179 ? 4.134 2.570 -12.037 1.00 96.19 179 GLU A N 1
ATOM 1497 C CA . GLU A 1 179 ? 2.943 1.729 -11.936 1.00 96.19 179 GLU A CA 1
ATOM 1498 C C . GLU A 1 179 ? 2.423 1.617 -10.499 1.00 96.19 179 GLU A C 1
ATOM 1500 O O . GLU A 1 179 ? 1.212 1.695 -10.279 1.00 96.19 179 GLU A O 1
ATOM 1505 N N . LEU A 1 180 ? 3.319 1.470 -9.517 1.00 96.00 180 LEU A N 1
ATOM 1506 C CA . LEU A 1 180 ? 2.945 1.447 -8.105 1.00 96.00 180 LEU A CA 1
ATOM 1507 C C . LEU A 1 180 ? 2.320 2.783 -7.689 1.00 96.00 180 LEU A C 1
ATOM 1509 O O . LEU A 1 180 ? 1.265 2.784 -7.057 1.00 96.00 180 LEU A O 1
ATOM 1513 N N . ARG A 1 181 ? 2.890 3.917 -8.112 1.00 97.19 181 ARG A N 1
ATOM 1514 C CA . ARG A 1 181 ? 2.324 5.250 -7.861 1.00 97.19 181 ARG A CA 1
ATOM 1515 C C . ARG A 1 181 ? 0.893 5.341 -8.375 1.00 97.19 181 ARG A C 1
ATOM 1517 O O . ARG A 1 181 ? -0.010 5.684 -7.617 1.00 97.19 181 ARG A O 1
ATOM 1524 N N . VAL A 1 182 ? 0.672 4.975 -9.641 1.00 97.75 182 VAL A N 1
ATOM 1525 C CA . VAL A 1 182 ? -0.665 4.970 -10.259 1.00 97.75 182 VAL A CA 1
ATOM 1526 C C . VAL A 1 182 ? -1.620 4.064 -9.483 1.00 97.75 182 VAL A C 1
ATOM 1528 O O . VAL A 1 182 ? -2.767 4.450 -9.241 1.00 97.75 182 VAL A O 1
ATOM 1531 N N . HIS A 1 183 ? -1.161 2.888 -9.053 1.00 97.88 183 HIS A N 1
ATOM 1532 C CA . HIS A 1 183 ? -1.957 1.956 -8.262 1.00 97.88 183 HIS A CA 1
ATOM 1533 C C . HIS A 1 183 ? -2.389 2.559 -6.913 1.00 97.88 183 HIS A C 1
ATOM 1535 O O . HIS A 1 183 ? -3.582 2.563 -6.601 1.00 97.88 183 HIS A O 1
ATOM 1541 N N . LEU A 1 184 ? -1.457 3.131 -6.144 1.00 97.44 184 LEU A N 1
ATOM 1542 C CA . LEU A 1 184 ? -1.736 3.736 -4.836 1.00 97.44 184 LEU A CA 1
ATOM 1543 C C . LEU A 1 184 ? -2.622 4.984 -4.945 1.00 97.44 184 LEU A C 1
ATOM 1545 O O . LEU A 1 184 ? -3.549 5.160 -4.147 1.00 97.44 184 LEU A O 1
ATOM 1549 N N . THR A 1 185 ? -2.399 5.827 -5.957 1.00 97.12 185 THR A N 1
ATOM 1550 C CA . THR A 1 185 ? -3.268 6.977 -6.245 1.00 97.12 185 THR A CA 1
ATOM 1551 C C . THR A 1 185 ? -4.681 6.517 -6.601 1.00 97.12 185 THR A C 1
ATOM 1553 O O . THR A 1 185 ? -5.643 6.997 -6.004 1.00 97.12 185 THR A O 1
ATOM 1556 N N . THR A 1 186 ? -4.818 5.524 -7.486 1.00 96.62 186 THR A N 1
ATOM 1557 C CA . THR A 1 186 ? -6.125 4.969 -7.881 1.00 96.62 186 THR A CA 1
ATOM 1558 C C . THR A 1 186 ? -6.866 4.382 -6.683 1.00 96.62 186 THR A C 1
ATOM 1560 O O . THR A 1 186 ? -8.059 4.631 -6.505 1.00 96.62 186 THR A O 1
ATOM 1563 N N . LEU A 1 187 ? -6.170 3.625 -5.831 1.00 95.69 187 LEU A N 1
ATOM 1564 C CA . LEU A 1 187 ? -6.752 3.062 -4.616 1.00 95.69 187 LEU A CA 1
ATOM 1565 C C . LEU A 1 187 ? -7.248 4.164 -3.674 1.00 95.69 187 LEU A C 1
ATOM 1567 O O . LEU A 1 187 ? -8.366 4.079 -3.163 1.00 95.69 187 LEU A O 1
ATOM 1571 N N . THR A 1 188 ? -6.448 5.214 -3.490 1.00 95.38 188 THR A N 1
ATOM 1572 C CA . THR A 1 188 ? -6.832 6.373 -2.680 1.00 95.38 188 THR A CA 1
ATOM 1573 C C . THR A 1 188 ? -8.078 7.036 -3.254 1.00 95.38 188 THR A C 1
ATOM 1575 O O . THR A 1 188 ? -9.067 7.210 -2.548 1.00 95.38 188 THR A O 1
ATOM 1578 N N . ASP A 1 189 ? -8.090 7.352 -4.545 1.00 94.50 189 ASP A N 1
ATOM 1579 C CA . ASP A 1 189 ? -9.240 7.997 -5.173 1.00 94.50 189 ASP A CA 1
ATOM 1580 C C . ASP A 1 189 ? -10.511 7.154 -5.030 1.00 94.50 189 ASP A C 1
ATOM 1582 O O . ASP A 1 189 ? -11.544 7.683 -4.635 1.00 94.50 189 ASP A O 1
ATOM 1586 N N . LEU A 1 190 ? -10.441 5.835 -5.221 1.00 92.44 190 LEU A N 1
ATOM 1587 C CA . LEU A 1 190 ? -11.587 4.935 -5.034 1.00 92.44 190 LEU A CA 1
ATOM 1588 C C . LEU A 1 190 ? -12.129 4.916 -3.594 1.00 92.44 190 LEU A C 1
ATOM 1590 O O . LEU A 1 190 ? -13.341 4.782 -3.375 1.00 92.44 190 LEU A O 1
ATOM 1594 N N . ILE A 1 191 ? -11.249 5.025 -2.597 1.00 92.38 191 ILE A N 1
ATOM 1595 C CA . ILE A 1 191 ? -11.643 5.087 -1.186 1.00 92.38 191 ILE A CA 1
ATOM 1596 C C . ILE A 1 191 ? -12.337 6.425 -0.891 1.00 92.38 191 ILE A C 1
ATOM 1598 O O . ILE A 1 191 ? -13.398 6.442 -0.262 1.00 92.38 191 ILE A O 1
ATOM 1602 N N . TYR A 1 192 ? -11.805 7.540 -1.394 1.00 92.81 192 TYR A N 1
ATOM 1603 C CA . TYR A 1 192 ? -12.289 8.887 -1.069 1.00 92.81 192 TYR A CA 1
ATOM 1604 C C . TYR A 1 192 ? -13.376 9.438 -2.019 1.00 92.81 192 TYR A C 1
ATOM 1606 O O . TYR A 1 192 ? -14.061 10.393 -1.660 1.00 92.81 192 TYR A O 1
ATOM 1614 N N . GLN A 1 193 ? -13.608 8.834 -3.189 1.00 88.69 193 GLN A N 1
ATOM 1615 C CA . GLN A 1 193 ? -14.707 9.172 -4.112 1.00 88.69 193 GLN A CA 1
ATOM 1616 C C . GLN A 1 193 ? -16.054 8.905 -3.458 1.00 88.69 193 GLN A C 1
ATOM 1618 O O . GLN A 1 193 ? -16.312 7.734 -3.195 1.00 88.69 193 GLN A O 1
ATOM 1623 N N . LYS A 1 194 ? -16.858 9.951 -3.199 1.00 62.56 194 LYS A N 1
ATOM 1624 C CA . LYS A 1 194 ? -18.148 9.901 -2.480 1.00 62.56 194 LYS A CA 1
ATOM 1625 C C . LYS A 1 194 ? -19.057 8.774 -2.950 1.00 62.56 194 LYS A C 1
ATOM 1627 O O . LYS A 1 194 ? -19.417 8.763 -4.142 1.00 62.56 194 LYS A O 1
#